Protein AF-A0A960RAW5-F1 (afdb_monomer)

Mean predicted aligned error: 16.86 Å

Nearest PDB structures (foldseek):
  6f2p-assembly1_A  TM=9.304E-01  e=4.964E-12  Paenibacillus
  2cdp-assembly3_C  TM=6.940E-01  e=2.088E-04  Saccharophagus degradans 2-40
  7zvo-assembly1_A  TM=7.029E-01  e=1.584E-04  Bacteroides thetaiotaomicron VPI-5482
  2cdp-assembly4_D  TM=6.844E-01  e=4.523E-04  Saccharophagus degradans 2-40
  2cdo-assembly3_C  TM=6.628E-01  e=8.301E-04  Saccharophagus degradans

Radius of gyration: 26.12 Å; Cα contacts (8 Å, |Δi|>4): 469; chains: 1; bounding box: 60×54×64 Å

Solvent-accessible surface area (backbone atoms only — not comparable to full-atom values): 16342 Å² total; per-residue (Å²): 120,84,86,72,62,56,63,68,62,52,48,53,48,40,52,74,72,68,47,80,86,69,78,81,71,70,74,76,74,79,67,81,79,63,63,52,66,62,49,75,40,43,46,87,64,41,54,70,41,64,79,65,48,78,45,56,90,58,82,47,89,36,87,78,34,28,32,28,39,80,64,54,64,68,58,63,32,35,36,36,40,65,53,76,36,92,55,60,44,53,26,34,34,28,66,38,45,75,54,38,90,65,31,8,61,45,30,38,32,39,38,40,34,70,87,47,77,43,81,43,72,40,48,39,51,47,72,43,53,54,97,58,33,68,45,65,77,47,74,45,46,34,55,54,36,63,84,32,35,41,39,42,37,32,46,83,36,81,27,34,44,58,39,15,26,41,34,44,22,48,42,71,61,46,50,32,34,77,69,64,78,36,82,42,34,57,75,76,66,64,82,81,58,53,74,56,59,58,54,54,55,66,64,71,72,76,74,70,92,82,67,76,92,67,96,72,92,76,87,72,76,84,78,86,67,79,82,72,77,74,72,90,73,51,73,78,76,54,62,94,64,88,60,76,40,79,39,80,41,65,48,77,68,35,44,53,51,44,54,51,42,40,75,74,68,39,48,59,44,77,44,63,90,75,134

Secondary structure (DSSP, 8-state):
-GGGS-HHHHHHHHHHTT--SS--------------SSEEEEGGGSEEES--EEE-SS--SSSS-EEE-TT-STTT-EEEE---BSS-EEEEEEEE----TTB-SSEEEEEEETTEEEEEEE-TTS-SEETTEEPEEEEEEE-SBSS-EEEEE-TT-SSB-EE-EEEEEEHHHHHHHHTTSS--SPPPPTTSSHHHHHHHHHHHT---TT----S----PPPP-S--PPP----HHHHTT---SEEEE--SHHHHHHHHHHHHTT--EEEE----

Structure (mmCIF, N/CA/C/O backbone):
data_AF-A0A960RAW5-F1
#
_entry.id   AF-A0A960RAW5-F1
#
loop_
_atom_site.group_PDB
_atom_site.id
_atom_site.type_symbol
_atom_site.label_atom_id
_atom_site.label_alt_id
_atom_site.label_comp_id
_atom_site.label_asym_id
_atom_site.label_entity_id
_atom_site.label_seq_id
_atom_site.pdbx_PDB_ins_code
_atom_site.Cartn_x
_atom_site.Cartn_y
_atom_site.Cartn_z
_atom_site.occupancy
_atom_site.B_iso_or_equiv
_atom_site.auth_seq_id
_atom_site.auth_comp_id
_atom_site.auth_asym_id
_atom_site.auth_atom_id
_atom_site.pdbx_PDB_model_num
ATOM 1 N N . PRO A 1 1 ? 32.488 -8.280 -33.245 1.00 50.59 1 PRO A N 1
ATOM 2 C CA . PRO A 1 1 ? 31.479 -8.336 -32.159 1.00 50.59 1 PRO A CA 1
ATOM 3 C C . PRO A 1 1 ? 31.981 -7.589 -30.914 1.00 50.59 1 PRO A C 1
ATOM 5 O O . PRO A 1 1 ? 32.961 -8.001 -30.305 1.00 50.59 1 PRO A O 1
ATOM 8 N N . VAL A 1 2 ? 31.335 -6.474 -30.561 1.00 38.03 2 VAL A N 1
ATOM 9 C CA . VAL A 1 2 ? 31.693 -5.632 -29.397 1.00 38.03 2 VAL A CA 1
ATOM 10 C C . VAL A 1 2 ? 31.536 -6.376 -28.055 1.00 38.03 2 VAL A C 1
ATOM 12 O O . VAL A 1 2 ? 32.061 -5.938 -27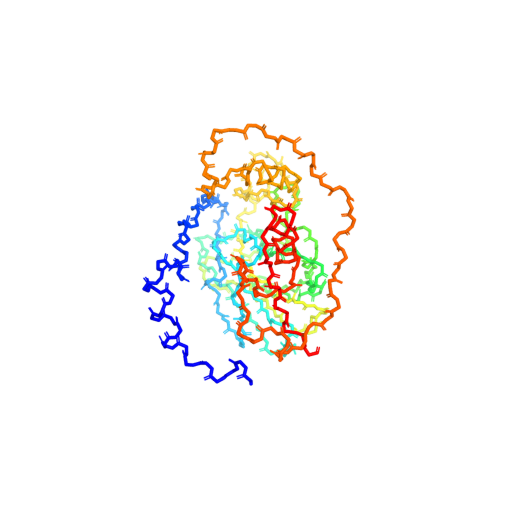.040 1.00 38.03 2 VAL A O 1
ATOM 15 N N . GLN A 1 3 ? 30.882 -7.545 -28.054 1.00 41.12 3 GLN A N 1
ATOM 16 C CA . GLN A 1 3 ? 30.711 -8.401 -26.874 1.00 41.12 3 GLN A CA 1
ATOM 17 C C . GLN A 1 3 ? 31.980 -9.156 -26.435 1.00 41.12 3 GLN A C 1
ATOM 19 O O . GLN A 1 3 ? 31.943 -9.846 -25.424 1.00 41.12 3 GLN A O 1
ATOM 24 N N . GLN A 1 4 ? 33.088 -9.057 -27.176 1.00 52.75 4 GLN A N 1
ATOM 25 C CA . GLN A 1 4 ? 34.373 -9.662 -26.788 1.00 52.75 4 GLN A CA 1
ATOM 26 C C . GLN A 1 4 ? 35.304 -8.682 -26.063 1.00 52.75 4 GLN A C 1
ATOM 28 O O . GLN A 1 4 ? 36.454 -9.019 -25.796 1.00 52.75 4 GLN A O 1
ATOM 33 N N . ILE A 1 5 ? 34.838 -7.464 -25.766 1.00 61.84 5 ILE A N 1
ATOM 34 C CA . ILE A 1 5 ? 35.644 -6.508 -25.012 1.00 61.84 5 ILE A CA 1
ATOM 35 C C . ILE A 1 5 ? 35.729 -6.981 -23.565 1.00 61.84 5 ILE A C 1
ATOM 37 O O . ILE A 1 5 ? 34.722 -7.096 -22.866 1.00 61.84 5 ILE A O 1
ATOM 41 N N . ASP A 1 6 ? 36.957 -7.233 -23.132 1.00 75.38 6 ASP A N 1
ATOM 42 C CA . ASP A 1 6 ? 37.278 -7.516 -21.746 1.00 75.38 6 ASP A CA 1
ATOM 43 C C . ASP A 1 6 ? 36.914 -6.299 -20.880 1.00 75.38 6 ASP A C 1
ATOM 45 O O . ASP A 1 6 ? 37.545 -5.239 -20.936 1.00 75.38 6 ASP A O 1
ATOM 49 N N . GLN A 1 7 ? 35.839 -6.446 -20.107 1.00 61.69 7 GLN A N 1
ATOM 50 C CA . GLN A 1 7 ? 35.261 -5.372 -19.297 1.00 61.69 7 GLN A CA 1
ATOM 51 C C . GLN A 1 7 ? 36.230 -4.884 -18.212 1.00 61.69 7 GLN A C 1
ATOM 53 O O . GLN A 1 7 ? 36.202 -3.709 -17.849 1.00 61.69 7 GLN A O 1
ATOM 58 N N . GLY A 1 8 ? 37.118 -5.756 -17.721 1.00 69.31 8 GLY A N 1
ATOM 59 C CA . GLY A 1 8 ? 38.147 -5.386 -16.749 1.00 69.31 8 GLY A CA 1
ATOM 60 C C . GLY A 1 8 ? 39.187 -4.449 -17.358 1.00 69.31 8 GLY A C 1
ATOM 61 O O . GLY A 1 8 ? 39.511 -3.411 -16.782 1.00 69.31 8 GLY A O 1
ATOM 62 N N . THR A 1 9 ? 39.641 -4.773 -18.565 1.00 72.12 9 THR A N 1
ATOM 63 C CA . THR A 1 9 ? 40.616 -3.999 -19.339 1.00 72.12 9 THR A CA 1
ATOM 64 C C . THR A 1 9 ? 40.030 -2.657 -19.767 1.00 72.12 9 THR A C 1
ATOM 66 O O . THR A 1 9 ? 40.678 -1.620 -19.622 1.00 72.12 9 THR A O 1
ATOM 69 N N . LEU A 1 10 ? 38.775 -2.654 -20.226 1.00 71.38 10 LEU A N 1
ATOM 70 C CA . LEU A 1 10 ? 38.062 -1.430 -20.580 1.00 71.38 10 LEU A CA 1
ATOM 71 C C . LEU A 1 10 ? 37.876 -0.520 -19.359 1.00 71.38 10 LEU A C 1
ATOM 73 O O . LEU A 1 10 ? 38.191 0.666 -19.427 1.00 71.38 10 LEU A O 1
ATOM 77 N N . ARG A 1 11 ? 37.434 -1.072 -18.221 1.00 71.00 11 ARG A N 1
ATOM 78 C CA . ARG A 1 11 ? 37.275 -0.323 -16.967 1.00 71.00 11 ARG A CA 1
ATOM 79 C C . ARG A 1 11 ? 38.595 0.284 -16.501 1.00 71.00 11 ARG A C 1
ATOM 81 O O . ARG A 1 11 ? 38.629 1.464 -16.172 1.00 71.00 11 ARG A O 1
ATOM 88 N N . ALA A 1 12 ? 39.681 -0.489 -16.500 1.00 71.81 12 ALA A N 1
ATOM 89 C CA . ALA A 1 12 ? 41.000 0.002 -16.103 1.00 71.81 12 ALA A CA 1
ATOM 90 C C . ALA A 1 12 ? 41.455 1.175 -16.981 1.00 71.81 12 ALA A C 1
ATOM 92 O O . ALA A 1 12 ? 41.985 2.164 -16.472 1.00 71.81 12 ALA A O 1
ATOM 93 N N . ARG A 1 13 ? 41.188 1.097 -18.290 1.00 72.56 13 ARG A N 1
ATOM 94 C CA . ARG A 1 13 ? 41.533 2.169 -19.218 1.00 72.56 13 ARG A CA 1
ATOM 95 C C . ARG A 1 13 ? 40.706 3.432 -18.990 1.00 72.56 13 ARG A C 1
ATOM 97 O O . ARG A 1 13 ? 41.265 4.520 -18.965 1.00 72.56 13 ARG A O 1
ATOM 104 N N . LEU A 1 14 ? 39.407 3.283 -18.751 1.00 72.62 14 LEU A N 1
ATOM 105 C CA . LEU A 1 14 ? 38.507 4.398 -18.454 1.00 72.62 14 LEU A CA 1
ATOM 106 C C . LEU A 1 14 ? 38.889 5.116 -17.144 1.00 72.62 14 LEU A C 1
ATOM 108 O O . LEU A 1 14 ? 38.861 6.342 -17.104 1.00 72.62 14 LEU A O 1
ATOM 112 N N . ILE A 1 15 ? 39.326 4.381 -16.111 1.00 75.31 15 ILE A N 1
ATOM 113 C CA . ILE A 1 15 ? 39.865 4.973 -14.868 1.00 75.31 15 ILE A CA 1
ATOM 114 C C . ILE A 1 15 ? 41.162 5.743 -15.156 1.00 75.31 15 ILE A C 1
ATOM 116 O O . ILE A 1 15 ? 41.335 6.858 -14.670 1.00 75.31 15 ILE A O 1
ATOM 120 N N . GLN A 1 16 ? 42.068 5.166 -15.954 1.00 64.50 16 GLN A N 1
ATOM 121 C CA . GLN A 1 16 ? 43.342 5.799 -16.316 1.00 64.50 16 GLN A CA 1
ATOM 122 C C . GLN A 1 16 ? 43.146 7.086 -17.132 1.00 64.50 16 GLN A C 1
ATOM 124 O O . GLN A 1 16 ? 43.881 8.051 -16.939 1.00 64.50 16 GLN A O 1
ATOM 129 N N . ASP A 1 17 ? 42.140 7.108 -18.005 1.00 72.25 17 ASP A N 1
ATOM 130 C CA . ASP A 1 17 ? 41.780 8.266 -18.825 1.00 72.25 17 ASP A CA 1
ATOM 131 C C . ASP A 1 17 ? 40.926 9.296 -18.040 1.00 72.25 17 ASP A C 1
ATOM 133 O O . ASP A 1 17 ? 40.402 10.248 -18.618 1.00 72.25 17 ASP A O 1
ATOM 137 N N . GLY A 1 18 ? 40.795 9.129 -16.715 1.00 63.03 18 GLY A N 1
ATOM 138 C CA . GLY A 1 18 ? 40.135 10.077 -15.813 1.00 63.03 18 GLY A CA 1
ATOM 139 C C . GLY A 1 18 ? 38.609 10.082 -15.901 1.00 63.03 18 GLY A C 1
ATOM 140 O O . GLY A 1 18 ? 37.975 11.030 -15.437 1.00 63.03 18 GLY A O 1
ATOM 141 N N . GLN A 1 19 ? 37.999 9.056 -16.500 1.00 66.44 19 GLN A N 1
ATOM 142 C CA . GLN A 1 19 ? 36.547 8.978 -16.615 1.00 66.44 19 GLN A CA 1
ATOM 143 C C . GLN A 1 19 ? 35.897 8.563 -15.293 1.00 66.44 19 GLN A C 1
ATOM 145 O O . GLN A 1 19 ? 36.336 7.639 -14.606 1.00 66.44 19 GLN A O 1
ATOM 150 N N . VAL A 1 20 ? 34.793 9.230 -14.962 1.00 61.88 20 VAL A N 1
ATOM 151 C CA . VAL A 1 20 ? 33.941 8.884 -13.822 1.00 61.88 20 VAL A CA 1
ATOM 152 C C . VAL A 1 20 ? 33.074 7.690 -14.220 1.00 61.88 20 VAL A C 1
ATOM 154 O O . VAL A 1 20 ? 32.086 7.842 -14.932 1.00 61.88 20 VAL A O 1
ATOM 157 N N . ILE A 1 21 ? 33.469 6.489 -13.794 1.00 59.97 21 ILE A N 1
ATOM 158 C CA . ILE A 1 21 ? 32.750 5.238 -14.106 1.00 59.97 21 ILE A CA 1
ATOM 159 C C . ILE A 1 21 ? 31.571 5.019 -13.154 1.00 59.97 21 ILE A C 1
ATOM 161 O O . ILE A 1 21 ? 30.549 4.455 -13.536 1.00 59.97 21 ILE A O 1
ATOM 165 N N . GLU A 1 22 ? 31.698 5.507 -11.923 1.00 47.62 22 GLU A N 1
ATOM 166 C CA . GLU A 1 22 ? 30.629 5.521 -10.936 1.00 47.62 22 GLU A CA 1
ATOM 167 C C . GLU A 1 22 ? 30.322 6.967 -10.583 1.00 47.62 22 GLU A C 1
ATOM 169 O O . GLU A 1 22 ? 31.136 7.678 -9.991 1.00 47.62 22 GLU A O 1
ATOM 174 N N . TRP A 1 23 ? 29.131 7.413 -10.969 1.00 41.31 23 TRP A N 1
ATOM 175 C CA . TRP A 1 23 ? 28.596 8.649 -10.437 1.00 41.31 23 TRP A CA 1
ATOM 176 C C . TRP A 1 23 ? 28.253 8.393 -8.973 1.00 41.31 23 TRP A C 1
ATOM 178 O O . TRP A 1 23 ? 27.359 7.595 -8.687 1.00 41.31 23 TRP A O 1
ATOM 188 N N . ALA A 1 24 ? 28.942 9.056 -8.043 1.00 45.72 24 ALA A N 1
ATOM 189 C CA . ALA A 1 24 ? 28.476 9.126 -6.668 1.00 45.72 24 ALA A CA 1
ATOM 190 C C . ALA A 1 24 ? 27.115 9.826 -6.700 1.00 45.72 24 ALA A C 1
ATOM 192 O O . ALA A 1 24 ? 27.028 11.051 -6.799 1.00 45.72 24 ALA A O 1
ATOM 193 N N . THR A 1 25 ? 26.033 9.046 -6.703 1.00 43.34 25 THR A N 1
ATOM 194 C CA . THR A 1 25 ? 24.694 9.578 -6.478 1.00 43.34 25 THR A CA 1
ATOM 195 C C . THR A 1 25 ? 24.776 10.410 -5.215 1.00 43.34 25 THR A C 1
ATOM 197 O O . THR A 1 25 ? 25.150 9.893 -4.161 1.00 43.34 25 THR A O 1
ATOM 200 N N . ALA A 1 26 ? 24.440 11.699 -5.326 1.00 42.47 26 ALA A N 1
ATOM 201 C CA . ALA A 1 26 ? 24.112 12.482 -4.149 1.00 42.47 26 ALA A CA 1
ATOM 202 C C . ALA A 1 26 ? 23.175 11.621 -3.286 1.00 42.47 26 ALA A C 1
ATOM 204 O O . ALA A 1 26 ? 22.314 10.939 -3.864 1.00 42.47 26 ALA A O 1
ATOM 205 N N . PRO A 1 27 ? 23.349 11.584 -1.951 1.00 38.97 27 PRO A N 1
ATOM 206 C CA . PRO A 1 27 ? 22.420 10.856 -1.102 1.00 38.97 27 PRO A CA 1
ATOM 207 C C . PRO A 1 27 ? 21.012 11.261 -1.529 1.00 38.97 27 PRO A C 1
ATOM 209 O O . PRO A 1 27 ? 20.743 12.458 -1.666 1.00 38.97 27 PRO A O 1
ATOM 212 N N . LYS A 1 28 ? 20.158 10.269 -1.839 1.00 45.72 28 LYS A N 1
ATOM 213 C CA . LYS A 1 28 ? 18.727 10.494 -2.086 1.00 45.72 28 LYS A CA 1
ATOM 214 C C . LYS A 1 28 ? 18.302 11.440 -0.972 1.00 45.72 28 LYS A C 1
ATOM 216 O O . LYS A 1 28 ? 18.421 11.054 0.190 1.00 45.72 28 LYS A O 1
ATOM 221 N N . ALA A 1 29 ? 17.947 12.684 -1.307 1.00 39.78 29 ALA A N 1
ATOM 222 C CA . ALA A 1 29 ? 17.553 13.649 -0.293 1.00 39.78 29 ALA A CA 1
ATOM 223 C C . ALA A 1 29 ? 16.492 12.949 0.550 1.00 39.78 29 ALA A C 1
ATOM 225 O O . ALA A 1 29 ? 15.497 12.482 -0.015 1.00 39.78 29 ALA A O 1
ATOM 226 N N . ALA A 1 30 ? 16.772 12.765 1.844 1.00 42.09 30 ALA A N 1
ATOM 227 C CA . ALA A 1 30 ? 15.836 12.125 2.746 1.00 42.09 30 ALA A CA 1
ATOM 228 C C . ALA A 1 30 ? 14.538 12.910 2.601 1.00 42.09 30 ALA A C 1
ATOM 230 O O . ALA A 1 30 ? 14.492 14.119 2.847 1.00 42.09 30 ALA A O 1
ATOM 231 N N . ARG A 1 31 ? 13.523 12.252 2.040 1.00 47.12 31 ARG A N 1
ATOM 232 C CA . ARG A 1 31 ? 12.230 12.886 1.844 1.00 47.12 31 ARG A CA 1
ATOM 233 C C . ARG A 1 31 ? 11.753 13.289 3.241 1.00 47.12 31 ARG A C 1
ATOM 235 O O . ARG A 1 31 ? 11.960 12.494 4.158 1.00 47.12 31 ARG A O 1
ATOM 242 N N . PRO A 1 32 ? 11.188 14.497 3.431 1.00 45.06 32 PRO A N 1
ATOM 243 C CA . PRO A 1 32 ? 10.650 14.875 4.731 1.00 45.06 32 PRO A CA 1
ATOM 244 C C . PRO A 1 32 ? 9.758 13.740 5.221 1.00 45.06 32 PRO A C 1
ATOM 246 O O . PRO A 1 32 ? 8.864 13.314 4.486 1.00 45.06 32 PRO A O 1
ATOM 249 N N . GLU A 1 33 ? 10.085 13.212 6.399 1.00 53.19 33 GLU A N 1
ATOM 250 C CA . GLU A 1 33 ? 9.422 12.043 6.959 1.00 53.19 33 GLU A CA 1
ATOM 251 C C . GLU A 1 33 ? 7.923 12.336 7.022 1.00 53.19 33 GLU A C 1
ATOM 253 O O . GLU A 1 33 ? 7.471 13.248 7.724 1.00 53.19 33 GLU A O 1
ATOM 258 N N . THR A 1 34 ? 7.142 11.613 6.218 1.00 62.94 34 THR A N 1
ATOM 259 C CA . THR A 1 34 ? 5.696 11.616 6.377 1.00 62.94 34 THR A CA 1
ATOM 260 C C . THR A 1 34 ? 5.437 11.032 7.758 1.00 62.94 34 THR A C 1
ATOM 262 O O . THR A 1 34 ? 5.992 9.997 8.123 1.00 62.94 34 THR A O 1
ATOM 265 N N . LYS A 1 35 ? 4.608 11.705 8.558 1.00 82.38 35 LYS A N 1
ATOM 266 C CA . LYS A 1 35 ? 4.192 11.202 9.872 1.00 82.38 35 LYS A CA 1
ATOM 267 C C . LYS A 1 35 ? 2.691 10.934 9.845 1.00 82.38 35 LYS A C 1
ATOM 269 O O . LYS A 1 35 ? 1.931 11.751 10.373 1.00 82.38 35 LYS A O 1
ATOM 274 N N . PRO A 1 36 ? 2.236 9.866 9.161 1.00 90.88 36 PRO A N 1
ATOM 275 C CA . PRO A 1 36 ? 0.822 9.559 9.109 1.00 90.88 36 PRO A CA 1
ATOM 276 C C . PRO A 1 36 ? 0.287 9.180 10.488 1.00 90.88 36 PRO A C 1
ATOM 278 O O . PRO A 1 36 ? 1.021 8.683 11.342 1.00 90.88 36 PRO A O 1
ATOM 281 N N . ASN A 1 37 ? -1.003 9.419 10.711 1.00 93.19 37 ASN A N 1
ATOM 282 C CA . ASN A 1 37 ? -1.653 9.040 11.965 1.00 93.19 37 ASN A CA 1
ATOM 283 C C . ASN A 1 37 ? -1.916 7.525 12.029 1.00 93.19 37 ASN A C 1
ATOM 285 O O . ASN A 1 37 ? -1.953 6.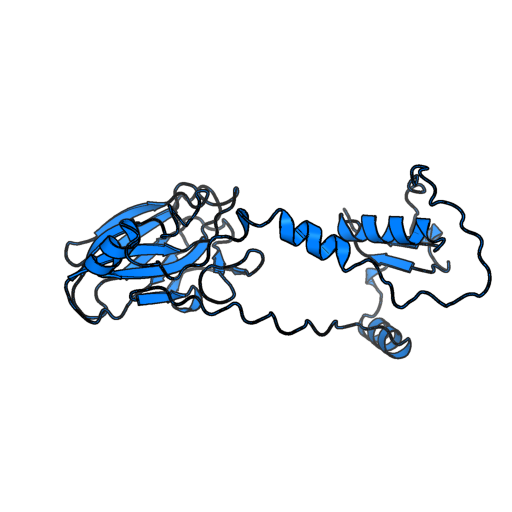836 11.011 1.00 93.19 37 ASN A O 1
ATOM 289 N N . GLY A 1 38 ? -2.181 7.012 13.229 1.00 94.81 38 GLY A N 1
ATOM 290 C CA . GLY A 1 38 ? -2.471 5.592 13.428 1.00 94.81 38 GLY A CA 1
ATOM 291 C C . GLY A 1 38 ? -1.237 4.704 13.267 1.00 94.81 38 GLY A C 1
ATOM 292 O O . GLY A 1 38 ? -0.106 5.154 13.436 1.00 94.81 38 GLY A O 1
ATOM 293 N N . ILE A 1 39 ? -1.474 3.428 12.978 1.00 96.75 39 ILE A N 1
ATOM 294 C CA . ILE A 1 39 ? -0.423 2.437 12.742 1.00 96.75 39 ILE A CA 1
ATOM 295 C C . ILE A 1 39 ? -0.195 2.335 11.243 1.00 96.75 39 ILE A C 1
ATOM 297 O O . ILE A 1 39 ? -1.139 2.105 10.489 1.00 96.75 39 ILE A O 1
ATOM 301 N N . VAL A 1 40 ? 1.055 2.495 10.827 1.00 96.44 40 VAL A N 1
ATOM 302 C CA . VAL A 1 40 ? 1.497 2.383 9.437 1.00 96.44 40 VAL A CA 1
ATOM 303 C C . VAL A 1 40 ? 2.470 1.218 9.353 1.00 96.44 40 VAL A C 1
ATOM 305 O O . VAL A 1 40 ? 3.360 1.114 10.192 1.00 96.44 40 VAL A O 1
ATOM 308 N N . MET A 1 41 ? 2.283 0.362 8.356 1.00 96.94 41 MET A N 1
ATOM 309 C CA . MET A 1 41 ? 3.204 -0.717 8.009 1.00 96.94 41 MET A CA 1
ATOM 310 C C . MET A 1 41 ? 3.683 -0.477 6.580 1.00 96.94 41 MET A C 1
ATOM 312 O O . MET A 1 41 ? 2.850 -0.284 5.691 1.00 96.94 41 MET A O 1
ATOM 316 N N . ASP A 1 42 ? 4.995 -0.447 6.391 1.00 96.44 42 ASP A N 1
ATOM 317 C CA . ASP A 1 42 ? 5.667 -0.261 5.101 1.00 96.44 42 ASP A CA 1
ATOM 318 C C . ASP A 1 42 ? 5.672 -1.566 4.289 1.00 96.44 42 ASP A C 1
ATOM 320 O O . ASP A 1 42 ? 5.363 -2.637 4.821 1.00 96.44 42 ASP A O 1
ATOM 324 N N . ASP A 1 43 ? 6.027 -1.520 3.003 1.00 94.31 43 ASP A N 1
ATOM 325 C CA . ASP A 1 43 ? 6.108 -2.720 2.168 1.00 94.31 43 ASP A CA 1
ATOM 326 C C . ASP A 1 43 ? 7.083 -3.770 2.724 1.00 94.31 43 ASP A C 1
ATOM 328 O O . ASP A 1 43 ? 6.854 -4.964 2.511 1.00 94.31 43 ASP A O 1
ATOM 332 N N . GLY A 1 44 ? 8.116 -3.351 3.466 1.00 94.44 44 GLY A N 1
ATOM 333 C CA . GLY A 1 44 ? 9.063 -4.239 4.144 1.00 94.44 44 GLY A CA 1
ATOM 334 C C . GLY A 1 44 ? 8.503 -5.001 5.354 1.00 94.44 44 GLY A C 1
ATOM 335 O O . GLY A 1 44 ? 9.095 -6.002 5.754 1.00 94.44 44 GLY A O 1
ATOM 336 N N . ASP A 1 45 ? 7.361 -4.582 5.908 1.00 95.50 45 ASP A N 1
ATOM 337 C CA . ASP A 1 45 ? 6.748 -5.186 7.105 1.00 95.50 45 ASP A CA 1
ATOM 338 C C . ASP A 1 45 ? 5.774 -6.340 6.780 1.00 95.50 45 ASP A C 1
ATOM 340 O O . ASP A 1 45 ? 5.163 -6.926 7.679 1.00 95.50 45 ASP A O 1
ATOM 344 N N . GLY A 1 46 ? 5.570 -6.638 5.493 1.00 96.44 46 GLY A N 1
ATOM 345 C CA . GLY A 1 46 ? 4.644 -7.668 5.025 1.00 96.44 46 GLY A CA 1
ATOM 346 C C . GLY A 1 46 ? 5.231 -9.085 5.033 1.00 96.44 46 GLY A C 1
ATOM 347 O O . GLY A 1 46 ? 6.374 -9.308 4.639 1.00 96.44 46 GLY A O 1
ATOM 348 N N . ASP A 1 47 ? 4.411 -10.076 5.387 1.00 98.44 47 ASP A N 1
ATOM 349 C CA . ASP A 1 47 ? 4.714 -11.496 5.189 1.00 98.44 47 ASP A CA 1
ATOM 350 C C . ASP A 1 47 ? 4.340 -11.896 3.749 1.00 98.44 47 ASP A C 1
ATOM 352 O O . ASP A 1 47 ? 3.158 -12.058 3.429 1.00 98.44 47 ASP A O 1
ATOM 356 N N . TYR A 1 48 ? 5.328 -12.051 2.864 1.00 98.25 48 TYR A N 1
ATOM 357 C CA . TYR A 1 48 ? 5.098 -12.344 1.443 1.00 98.25 48 TYR A CA 1
ATOM 358 C C . TYR A 1 48 ? 5.054 -13.844 1.127 1.00 98.25 48 TYR A C 1
ATOM 360 O O . TYR A 1 48 ? 5.880 -14.636 1.584 1.00 98.25 48 TYR A O 1
ATOM 368 N N . ARG A 1 49 ? 4.132 -14.213 0.236 1.00 98.50 49 ARG A N 1
ATOM 369 C CA . ARG A 1 49 ? 4.092 -15.485 -0.485 1.00 98.50 49 ARG A CA 1
ATOM 370 C C . ARG A 1 49 ? 4.319 -15.233 -1.975 1.00 98.50 49 ARG A C 1
ATOM 372 O O . ARG A 1 49 ? 3.666 -14.375 -2.573 1.00 98.50 49 ARG A O 1
ATOM 379 N N . GLY A 1 50 ? 5.186 -16.046 -2.577 1.00 97.31 50 GLY A N 1
ATOM 380 C CA . GLY A 1 50 ? 5.605 -15.891 -3.970 1.00 97.31 50 GLY A CA 1
ATOM 381 C C . GLY A 1 50 ? 6.622 -14.762 -4.151 1.00 97.31 50 GLY A C 1
ATOM 382 O O . GLY A 1 50 ? 6.988 -14.077 -3.198 1.00 97.31 50 GLY A O 1
ATOM 383 N N . GLU A 1 51 ? 7.111 -14.584 -5.376 1.00 95.69 51 GLU A N 1
ATOM 384 C CA . GLU A 1 51 ? 8.125 -13.568 -5.674 1.00 95.69 51 GLU A CA 1
ATOM 385 C C . GLU A 1 51 ? 7.491 -12.190 -5.909 1.00 95.69 51 GLU A C 1
ATOM 387 O O . GLU A 1 51 ? 6.692 -12.015 -6.835 1.00 95.69 51 GLU A O 1
ATOM 392 N N . TRP A 1 52 ? 7.895 -11.206 -5.105 1.00 97.94 52 TRP A N 1
ATOM 393 C CA . TRP A 1 52 ? 7.522 -9.800 -5.254 1.00 97.94 52 TRP A CA 1
ATOM 394 C C . TRP A 1 52 ? 8.766 -8.955 -5.500 1.00 97.94 52 TRP A C 1
ATOM 396 O O . TRP A 1 52 ? 9.740 -9.030 -4.749 1.00 97.94 52 TRP A O 1
ATOM 406 N N . LEU A 1 53 ? 8.719 -8.132 -6.543 1.00 95.38 53 LEU A N 1
ATOM 407 C CA . LEU A 1 53 ? 9.835 -7.289 -6.948 1.00 95.38 53 LEU A CA 1
ATOM 408 C C . LEU A 1 53 ? 9.731 -5.920 -6.287 1.00 95.38 53 LEU A C 1
ATOM 410 O O . LEU A 1 53 ? 8.692 -5.265 -6.355 1.00 95.38 53 LEU A O 1
ATOM 414 N N . GLU A 1 54 ? 10.826 -5.479 -5.682 1.00 94.06 54 GLU A N 1
ATOM 415 C CA . GLU A 1 54 ? 10.950 -4.141 -5.115 1.00 94.06 54 GLU A CA 1
ATOM 416 C C . GLU A 1 54 ? 11.257 -3.108 -6.209 1.00 94.06 54 GLU A C 1
ATOM 418 O O . GLU A 1 54 ? 12.030 -3.349 -7.140 1.00 94.06 54 GLU A O 1
ATOM 423 N N . SER A 1 55 ? 10.655 -1.927 -6.106 1.00 87.88 55 SER A N 1
ATOM 424 C CA . SER A 1 55 ? 10.850 -0.832 -7.045 1.00 87.88 55 SER A CA 1
ATOM 425 C C . SER A 1 55 ? 10.795 0.515 -6.337 1.00 87.88 55 SER A C 1
ATOM 427 O O . SER A 1 55 ? 10.016 0.731 -5.421 1.00 87.88 55 SER A O 1
ATOM 429 N N . SER A 1 56 ? 11.591 1.467 -6.819 1.00 88.62 56 SER A N 1
ATOM 430 C CA . SER A 1 56 ? 11.487 2.886 -6.447 1.00 88.62 56 SER A CA 1
ATOM 431 C C . SER A 1 56 ? 11.395 3.787 -7.682 1.00 88.62 56 SER A C 1
ATOM 433 O O . SER A 1 56 ? 11.768 4.960 -7.658 1.00 88.62 56 SER A O 1
ATOM 435 N N . ARG A 1 57 ? 10.925 3.219 -8.806 1.00 83.31 57 ARG A N 1
ATOM 436 C CA . ARG A 1 57 ? 10.827 3.917 -10.099 1.00 83.31 57 ARG A CA 1
ATOM 437 C C . ARG A 1 57 ? 9.862 5.097 -10.042 1.00 83.31 57 ARG A C 1
ATOM 439 O O . ARG A 1 57 ? 10.089 6.114 -10.691 1.00 83.31 57 ARG A O 1
ATOM 446 N N . MET A 1 58 ? 8.778 4.930 -9.301 1.00 86.19 58 MET A N 1
ATOM 447 C CA . MET A 1 58 ? 7.873 6.006 -8.933 1.00 86.19 58 MET A CA 1
ATOM 448 C C . MET A 1 58 ? 8.094 6.352 -7.455 1.00 86.19 58 MET A C 1
ATOM 450 O O . MET A 1 58 ? 8.553 5.498 -6.699 1.00 86.19 58 MET A O 1
ATOM 454 N N . PRO A 1 59 ? 7.778 7.576 -7.010 1.00 84.75 59 PRO A N 1
ATOM 455 C CA . PRO A 1 59 ? 7.824 7.890 -5.587 1.00 84.75 59 PRO A CA 1
ATOM 456 C C . PRO A 1 59 ? 6.831 7.017 -4.804 1.00 84.75 59 PRO A C 1
ATOM 458 O O . PRO A 1 59 ? 5.642 7.025 -5.129 1.00 84.75 59 PRO A O 1
ATOM 461 N N . SER A 1 60 ? 7.316 6.304 -3.785 1.00 87.31 60 SER A N 1
ATOM 462 C CA . SER A 1 60 ? 6.490 5.650 -2.759 1.00 87.31 60 SER A CA 1
ATOM 463 C C . SER A 1 60 ? 5.755 6.692 -1.906 1.00 87.31 60 SER A C 1
ATOM 465 O O . SER A 1 60 ? 6.054 7.888 -1.987 1.00 87.31 60 SER A O 1
ATOM 467 N N . PHE A 1 61 ? 4.773 6.300 -1.104 1.00 88.50 61 PHE A N 1
ATOM 468 C CA . PHE A 1 61 ? 4.136 7.177 -0.110 1.00 88.50 61 PHE A CA 1
ATOM 469 C C . PHE A 1 61 ? 4.618 6.891 1.310 1.00 88.50 61 PHE A C 1
ATOM 471 O O . PHE A 1 61 ? 4.644 7.813 2.132 1.00 88.50 61 PHE A O 1
ATOM 478 N N . ILE A 1 62 ? 5.004 5.646 1.570 1.00 88.62 62 ILE A N 1
ATOM 479 C CA . ILE A 1 62 ? 5.685 5.187 2.777 1.00 88.62 62 ILE A CA 1
ATOM 480 C C . ILE A 1 62 ? 7.108 4.768 2.374 1.00 88.62 62 ILE A C 1
ATOM 482 O O . ILE A 1 62 ? 7.362 4.432 1.220 1.00 88.62 62 ILE A O 1
ATOM 486 N N . GLY A 1 63 ? 8.076 4.927 3.275 1.00 86.00 63 GLY A N 1
ATOM 487 C CA . GLY A 1 63 ? 9.428 4.419 3.045 1.00 86.00 63 GLY A CA 1
ATOM 488 C C . GLY A 1 63 ? 10.117 4.944 1.776 1.00 86.00 63 GLY A C 1
ATOM 489 O O . GLY A 1 63 ? 9.923 6.087 1.345 1.00 86.00 63 GLY A O 1
ATOM 490 N N . GLY A 1 64 ? 10.991 4.111 1.204 1.00 83.69 64 GLY A N 1
ATOM 491 C CA . GLY A 1 64 ? 11.839 4.452 0.053 1.00 83.69 64 GLY A CA 1
ATOM 492 C C . GLY A 1 64 ? 11.546 3.675 -1.235 1.00 83.69 64 GLY A C 1
ATOM 493 O O . GLY A 1 64 ? 12.141 3.996 -2.278 1.00 83.69 64 GLY A O 1
ATOM 494 N N . SER A 1 65 ? 10.671 2.675 -1.166 1.00 89.69 65 SER A N 1
ATOM 495 C CA . SER A 1 65 ? 10.330 1.736 -2.234 1.00 89.69 65 SER A CA 1
ATOM 496 C C . SER A 1 65 ? 8.900 1.214 -2.051 1.00 89.69 65 SER A C 1
ATOM 498 O O . SER A 1 65 ? 8.184 1.659 -1.169 1.00 89.69 65 SER A O 1
ATOM 500 N N . TYR A 1 66 ? 8.461 0.384 -2.993 1.00 95.25 66 TYR A N 1
ATOM 501 C CA . TYR A 1 66 ? 7.226 -0.392 -2.951 1.00 95.25 66 TYR A CA 1
ATOM 502 C C . TYR A 1 66 ? 7.472 -1.728 -3.652 1.00 95.25 66 TYR A C 1
ATOM 504 O O . TYR A 1 66 ? 8.422 -1.868 -4.432 1.00 95.25 66 TYR A O 1
ATOM 512 N N . ARG A 1 67 ? 6.574 -2.698 -3.474 1.00 98.44 67 ARG A N 1
ATOM 513 C CA . ARG A 1 67 ? 6.663 -4.017 -4.118 1.00 98.44 67 ARG A CA 1
ATOM 514 C C . ARG A 1 67 ? 5.561 -4.256 -5.135 1.00 98.44 67 ARG A C 1
ATOM 516 O O . ARG A 1 67 ? 4.471 -3.695 -5.040 1.00 98.44 67 ARG A O 1
ATOM 523 N N . HIS A 1 68 ? 5.846 -5.091 -6.132 1.00 98.38 68 HIS A N 1
ATOM 524 C CA . HIS A 1 68 ? 4.873 -5.505 -7.137 1.00 98.38 68 HIS A CA 1
ATOM 525 C C . HIS A 1 68 ? 4.991 -6.976 -7.533 1.00 98.38 68 HIS A C 1
ATOM 527 O O . HIS A 1 68 ? 6.066 -7.568 -7.481 1.00 98.38 68 HIS A O 1
ATOM 533 N N . ASP A 1 69 ? 3.885 -7.548 -8.001 1.00 98.06 69 ASP A N 1
ATOM 534 C CA . ASP A 1 69 ? 3.767 -8.972 -8.348 1.00 98.06 69 ASP A CA 1
ATOM 535 C C . ASP A 1 69 ? 4.382 -9.347 -9.716 1.00 98.06 69 ASP A C 1
ATOM 537 O O . ASP A 1 69 ? 4.366 -10.507 -10.128 1.00 98.06 69 ASP A O 1
ATOM 541 N N . ASP A 1 70 ? 4.899 -8.349 -10.434 1.00 97.38 70 ASP A N 1
ATOM 542 C CA . ASP A 1 70 ? 5.390 -8.438 -11.821 1.00 97.38 70 ASP A CA 1
ATOM 543 C C . ASP A 1 70 ? 4.314 -8.849 -12.844 1.00 97.38 70 ASP A C 1
ATOM 545 O O . ASP A 1 70 ? 4.627 -9.199 -13.979 1.00 97.38 70 ASP A O 1
ATOM 549 N N . HIS A 1 71 ? 3.034 -8.800 -12.454 1.00 95.06 71 HIS A N 1
ATOM 550 C CA . HIS A 1 71 ? 1.913 -9.317 -13.235 1.00 95.06 71 HIS A CA 1
ATOM 551 C C . HIS A 1 71 ? 2.151 -10.759 -13.722 1.00 95.06 71 HIS A C 1
ATOM 553 O O . HIS A 1 71 ? 1.871 -11.119 -14.868 1.00 95.06 71 HIS A O 1
ATOM 559 N N . ARG A 1 72 ? 2.683 -11.612 -12.846 1.00 93.69 72 ARG A N 1
ATOM 560 C CA . ARG A 1 72 ? 2.931 -13.029 -13.133 1.00 93.69 72 ARG A CA 1
ATOM 561 C C . ARG A 1 72 ? 2.329 -13.908 -12.056 1.00 93.69 72 ARG A C 1
ATOM 563 O O . ARG A 1 72 ? 2.227 -13.502 -10.902 1.00 93.69 72 ARG A O 1
ATOM 570 N N . GLU A 1 73 ? 2.007 -15.139 -12.445 1.00 94.88 73 GLU A N 1
ATOM 571 C CA . GLU A 1 73 ? 1.542 -16.184 -11.529 1.00 94.88 73 GLU A CA 1
ATOM 572 C C . 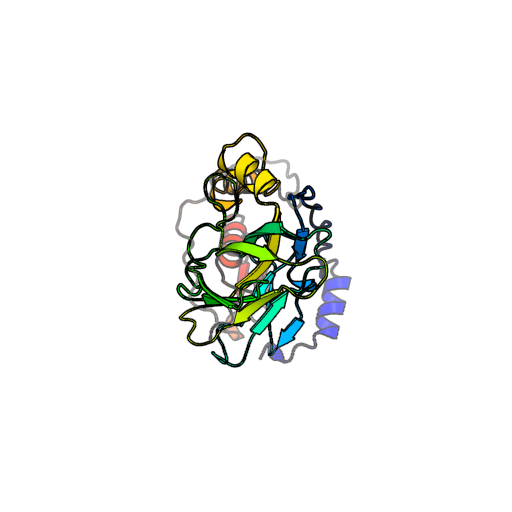GLU A 1 73 ? 0.302 -15.735 -10.738 1.00 94.88 73 GLU A C 1
ATOM 574 O O . GLU A 1 73 ? 0.267 -15.800 -9.508 1.00 94.88 73 GLU A O 1
ATOM 579 N N . GLN A 1 74 ? -0.712 -15.219 -11.443 1.00 96.69 74 GLN A N 1
ATOM 580 C CA . GLN A 1 74 ? -1.958 -14.770 -10.821 1.00 96.69 74 GLN A CA 1
ATOM 581 C C . GLN A 1 74 ? -2.566 -15.885 -9.960 1.00 96.69 74 GLN A C 1
ATOM 583 O O . GLN A 1 74 ? -2.800 -16.998 -10.427 1.00 96.69 74 GLN A O 1
ATOM 588 N N . GLY A 1 75 ? -2.830 -15.571 -8.693 1.00 95.94 75 GLY A N 1
ATOM 589 C CA . GLY A 1 75 ? -3.352 -16.497 -7.688 1.00 95.94 75 GLY A CA 1
ATOM 590 C C . GLY A 1 75 ? -2.287 -17.216 -6.860 1.00 95.94 75 GLY A C 1
ATOM 591 O O . GLY A 1 75 ? -2.638 -17.853 -5.870 1.00 95.94 75 GLY A O 1
ATOM 592 N N . ALA A 1 76 ? -1.003 -17.107 -7.210 1.00 97.75 76 ALA A N 1
ATOM 593 C CA . ALA A 1 76 ? 0.083 -17.726 -6.449 1.00 97.75 76 ALA A CA 1
ATOM 594 C C . ALA A 1 76 ? 0.759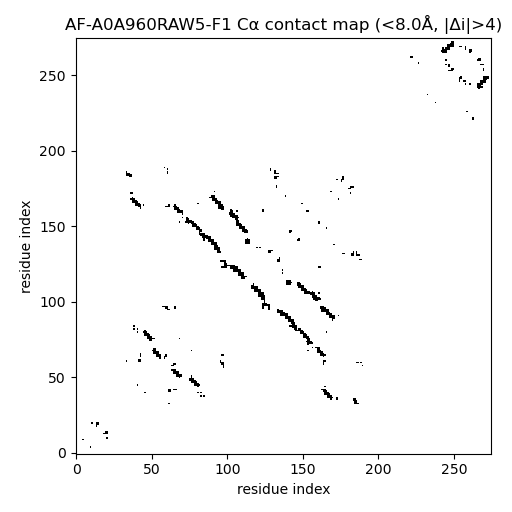 -16.770 -5.455 1.00 97.75 76 ALA A C 1
ATOM 596 O O . ALA A 1 76 ? 1.503 -17.235 -4.585 1.00 97.75 76 ALA A O 1
ATOM 597 N N . LYS A 1 77 ? 0.512 -15.457 -5.572 1.00 98.62 77 LYS A N 1
ATOM 598 C CA . LYS A 1 77 ? 1.212 -14.424 -4.807 1.00 98.62 77 LYS A CA 1
ATOM 599 C C . LYS A 1 77 ? 0.268 -13.693 -3.863 1.00 98.62 77 LYS A C 1
ATOM 601 O O . LYS A 1 77 ? -0.823 -13.274 -4.253 1.00 98.62 77 LYS A O 1
ATOM 606 N N . SER A 1 78 ? 0.717 -13.507 -2.629 1.00 98.75 78 SER A N 1
ATOM 607 C CA . SER A 1 78 ? 0.018 -12.696 -1.636 1.00 98.75 78 SER A CA 1
ATOM 608 C C . SER A 1 78 ? 0.994 -12.030 -0.673 1.00 98.75 78 SER A C 1
ATOM 610 O O . SER A 1 78 ? 2.163 -12.407 -0.598 1.00 98.75 78 SER A O 1
ATOM 612 N N . VAL A 1 79 ? 0.515 -11.022 0.045 1.00 98.88 79 VAL A N 1
ATOM 613 C CA . VAL A 1 79 ? 1.221 -10.395 1.162 1.00 98.88 79 VAL A CA 1
ATOM 614 C C . VAL A 1 79 ? 0.254 -10.166 2.308 1.00 98.88 79 VAL A C 1
ATOM 616 O O . VAL A 1 79 ? -0.874 -9.721 2.089 1.00 98.88 79 VAL A O 1
ATOM 619 N N . ARG A 1 80 ? 0.705 -10.454 3.529 1.00 98.88 80 ARG A N 1
ATOM 620 C CA . ARG A 1 80 ? -0.060 -10.235 4.753 1.00 98.88 80 ARG A CA 1
ATOM 621 C C . ARG A 1 80 ? 0.597 -9.182 5.640 1.00 98.88 80 ARG A C 1
ATOM 623 O O . ARG A 1 80 ? 1.755 -9.324 6.013 1.00 98.88 80 ARG A O 1
ATOM 630 N N . PHE A 1 81 ? -0.177 -8.191 6.068 1.00 98.81 81 PHE A N 1
ATOM 631 C CA . PHE A 1 81 ? 0.231 -7.176 7.040 1.00 98.81 81 PHE A CA 1
ATOM 632 C C . PHE A 1 81 ? -0.501 -7.382 8.363 1.00 98.81 81 PHE A C 1
ATOM 634 O O . PHE A 1 81 ? -1.729 -7.278 8.416 1.00 98.81 81 PHE A O 1
ATOM 641 N N . THR A 1 82 ? 0.252 -7.668 9.425 1.00 98.62 82 THR A N 1
ATOM 642 C CA . THR A 1 82 ? -0.288 -8.007 10.752 1.00 98.62 82 THR A CA 1
ATOM 643 C C . THR A 1 82 ? 0.124 -6.954 11.790 1.00 98.62 82 THR A C 1
ATOM 645 O O . THR A 1 82 ? 1.204 -7.095 12.377 1.00 98.62 82 THR A O 1
ATOM 648 N N . PRO A 1 83 ? -0.688 -5.907 12.031 1.00 97.56 83 PRO A N 1
ATOM 649 C CA . PRO A 1 83 ? -0.372 -4.886 13.027 1.00 97.56 83 PRO A CA 1
ATOM 650 C C . PRO A 1 83 ? -0.437 -5.446 14.454 1.00 97.56 83 PRO A C 1
ATOM 652 O O . PRO A 1 83 ? -1.140 -6.417 14.722 1.00 97.56 83 PRO A O 1
ATOM 655 N N . ASP A 1 84 ? 0.254 -4.791 15.388 1.00 97.19 84 ASP A N 1
ATOM 656 C CA . ASP A 1 84 ? -0.006 -4.929 16.825 1.00 97.19 84 ASP A CA 1
ATOM 657 C C . ASP A 1 84 ? -0.866 -3.746 17.287 1.00 97.19 84 ASP A C 1
ATOM 659 O O . ASP A 1 84 ? -0.374 -2.632 17.481 1.00 97.19 84 ASP A O 1
ATOM 663 N N . LEU A 1 85 ? -2.183 -3.955 17.365 1.00 95.69 85 LEU A N 1
ATOM 664 C CA . LEU A 1 85 ? -3.139 -2.898 17.690 1.00 95.69 85 LEU A CA 1
ATOM 665 C C . LEU A 1 85 ? -3.149 -2.637 19.208 1.00 95.69 85 LEU A C 1
ATOM 667 O O . LEU A 1 85 ? -3.385 -3.568 19.981 1.00 95.69 85 LEU A O 1
ATOM 671 N N . PRO A 1 86 ? -2.959 -1.389 19.678 1.00 94.38 86 PRO A N 1
ATOM 672 C CA . PRO A 1 86 ? -2.810 -1.086 21.103 1.00 94.38 86 PRO A CA 1
ATOM 673 C C . PRO A 1 86 ? -4.114 -1.250 21.889 1.00 94.38 86 PRO A C 1
ATOM 675 O O . PRO A 1 86 ? -4.087 -1.529 23.092 1.00 94.38 86 PRO A O 1
ATOM 678 N N . GLU A 1 87 ? -5.249 -1.084 21.211 1.00 93.25 87 GLU A N 1
ATOM 679 C CA . GLU A 1 87 ? -6.581 -1.049 21.799 1.00 93.25 87 GLU A CA 1
ATOM 680 C C . GLU A 1 87 ? -7.592 -1.735 20.881 1.00 93.25 87 GLU A C 1
ATOM 682 O O . GLU A 1 87 ? -7.496 -1.648 19.653 1.00 93.25 87 GLU A O 1
ATOM 687 N N . LEU A 1 88 ? -8.590 -2.378 21.490 1.00 96.38 88 LEU A N 1
ATOM 688 C CA . LEU A 1 88 ? -9.770 -2.830 20.761 1.00 96.38 88 LEU A CA 1
ATOM 689 C C . LEU A 1 88 ? -10.566 -1.613 20.284 1.00 96.38 88 LEU A C 1
ATOM 691 O O . LEU A 1 88 ? -10.651 -0.606 20.988 1.00 96.38 88 LEU A O 1
ATOM 695 N N . GLY A 1 89 ? -11.197 -1.705 19.119 1.00 95.88 89 GLY A N 1
ATOM 696 C CA . GLY A 1 89 ? -12.026 -0.610 18.628 1.00 95.88 89 GLY A CA 1
ATOM 697 C C . GLY A 1 89 ? -12.310 -0.661 17.138 1.00 95.88 89 GLY A C 1
ATOM 698 O O . GLY A 1 89 ? -12.017 -1.641 16.455 1.00 95.88 89 GLY A O 1
ATOM 699 N N . LEU A 1 90 ? -12.915 0.418 16.643 1.00 98.25 90 LEU A N 1
ATOM 700 C CA . LEU A 1 90 ? -13.184 0.615 15.225 1.00 98.25 90 LEU A CA 1
ATOM 701 C C . LEU A 1 90 ? -11.992 1.323 14.573 1.00 98.25 90 LEU A C 1
ATOM 703 O O . LEU A 1 90 ? -11.619 2.421 14.993 1.00 98.25 90 LEU A O 1
ATOM 707 N N . TYR A 1 91 ? -11.440 0.721 13.523 1.00 98.62 91 TYR A N 1
ATOM 708 C CA . TYR A 1 91 ? -10.345 1.286 12.739 1.00 98.62 91 TYR A CA 1
ATOM 709 C C . TYR A 1 91 ? -10.764 1.442 11.280 1.00 98.62 91 TYR A C 1
ATOM 711 O O . TYR A 1 91 ? -11.401 0.560 10.705 1.00 98.62 91 TYR A O 1
ATOM 719 N N . GLU A 1 92 ? -10.391 2.563 10.670 1.00 98.75 92 GLU A N 1
ATOM 720 C CA . GLU A 1 92 ? -10.380 2.722 9.222 1.00 98.75 92 GLU A CA 1
ATOM 721 C C . GLU A 1 92 ? -9.095 2.103 8.671 1.00 98.75 92 GLU A C 1
ATOM 723 O O . GLU A 1 92 ? -7.992 2.496 9.057 1.00 98.75 92 GLU A O 1
ATOM 728 N N . VAL A 1 93 ? -9.250 1.128 7.777 1.00 98.81 93 VAL A N 1
ATOM 729 C CA . VAL A 1 93 ? -8.135 0.413 7.151 1.00 98.81 93 VAL A CA 1
ATOM 730 C C . VAL A 1 93 ? -7.932 0.960 5.748 1.00 98.81 93 VAL A C 1
ATOM 732 O O . VAL A 1 93 ? -8.893 1.126 4.993 1.00 98.81 93 VAL A O 1
ATOM 735 N N . ARG A 1 94 ? -6.685 1.253 5.388 1.00 98.56 94 ARG A N 1
ATOM 736 C CA . ARG A 1 94 ? -6.307 1.838 4.097 1.00 98.56 94 ARG A CA 1
ATOM 737 C C . ARG A 1 94 ? -5.177 1.029 3.479 1.00 98.56 94 ARG A C 1
ATOM 739 O O . ARG A 1 94 ? -4.226 0.669 4.169 1.00 98.56 94 ARG A O 1
ATOM 746 N N . LEU A 1 95 ? -5.282 0.784 2.177 1.00 98.56 95 LEU A N 1
ATOM 747 C CA . LEU A 1 95 ? -4.195 0.227 1.379 1.00 98.56 95 LEU A CA 1
ATOM 748 C C . LEU A 1 95 ? -3.440 1.374 0.717 1.00 98.56 95 LEU A C 1
ATOM 750 O O . LEU A 1 95 ? -4.048 2.209 0.043 1.00 98.56 95 LEU A O 1
ATOM 754 N N . ILE A 1 96 ? -2.124 1.389 0.882 1.00 98.06 96 ILE A N 1
ATOM 755 C CA . ILE A 1 96 ? -1.244 2.373 0.272 1.00 98.06 96 ILE A CA 1
ATOM 756 C C . ILE A 1 96 ? -0.562 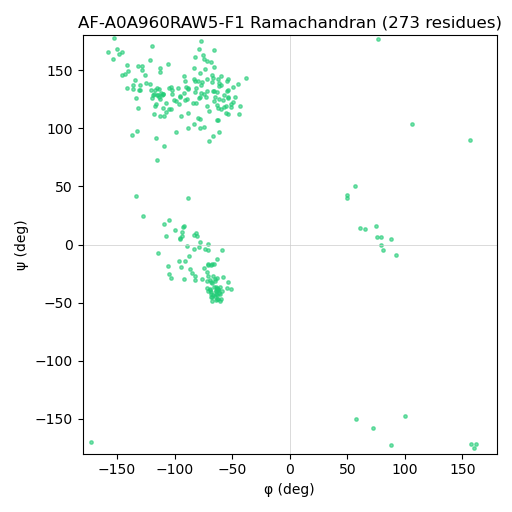1.720 -0.927 1.00 98.06 96 ILE A C 1
ATOM 758 O O . ILE A 1 96 ? -0.047 0.602 -0.861 1.00 98.06 96 ILE A O 1
ATOM 762 N N . TYR A 1 97 ? -0.624 2.404 -2.063 1.00 97.31 97 TYR A N 1
ATOM 763 C CA . TYR A 1 97 ? -0.108 1.920 -3.336 1.00 97.31 97 TYR A CA 1
ATOM 764 C C . TYR A 1 97 ? 0.267 3.094 -4.233 1.00 97.31 97 TYR A C 1
ATOM 766 O O . TYR A 1 97 ? -0.236 4.210 -4.082 1.00 97.31 97 TYR A O 1
ATOM 774 N N . VAL A 1 98 ? 1.116 2.817 -5.221 1.00 95.69 98 VAL A N 1
ATOM 775 C CA . VAL A 1 98 ? 1.499 3.798 -6.236 1.00 95.69 98 VAL A CA 1
ATOM 776 C C . VAL A 1 98 ? 0.614 3.662 -7.481 1.00 95.69 98 VAL A C 1
ATOM 778 O O . VAL A 1 98 ? 0.761 2.679 -8.228 1.00 95.69 98 VAL A O 1
ATOM 781 N N . PRO A 1 99 ? -0.266 4.646 -7.758 1.00 95.62 99 PRO A N 1
ATOM 782 C CA . PRO A 1 99 ? -1.210 4.551 -8.858 1.00 95.62 99 PRO A CA 1
ATOM 783 C C . PRO A 1 99 ? -0.548 4.806 -10.209 1.00 95.62 99 PRO A C 1
ATOM 785 O O . PRO A 1 99 ? 0.147 5.802 -10.406 1.00 95.62 99 PRO A O 1
ATOM 788 N N . THR A 1 100 ? -0.791 3.910 -11.166 1.00 92.94 100 THR A N 1
ATOM 789 C CA . THR A 1 100 ? -0.407 4.085 -12.578 1.00 92.94 100 THR A CA 1
ATOM 790 C C . THR A 1 100 ? -1.397 3.359 -13.496 1.00 92.94 100 THR A C 1
ATOM 792 O O . THR A 1 100 ? -2.220 2.564 -13.049 1.00 92.94 100 THR A O 1
ATOM 795 N N . ASN A 1 101 ? -1.335 3.612 -14.803 1.00 95.44 101 ASN A N 1
ATOM 796 C CA . ASN A 1 101 ? -2.297 3.075 -15.771 1.00 95.44 101 ASN A CA 1
ATOM 797 C C . ASN A 1 101 ? -2.188 1.558 -16.029 1.00 95.44 101 ASN A C 1
ATOM 799 O O . ASN A 1 101 ? -3.142 0.976 -16.541 1.00 95.44 101 ASN A O 1
ATOM 803 N N . ASN A 1 102 ? -1.068 0.917 -15.682 1.00 94.75 102 ASN A N 1
ATOM 804 C CA . ASN A 1 102 ? -0.864 -0.525 -15.860 1.00 94.75 102 ASN A CA 1
ATOM 805 C C . ASN A 1 102 ? -1.189 -1.351 -14.600 1.00 94.75 102 ASN A C 1
ATOM 807 O O . ASN A 1 102 ? -0.969 -2.562 -14.591 1.00 94.75 102 ASN A O 1
ATOM 811 N N . ARG A 1 103 ? -1.697 -0.717 -13.534 1.00 97.50 103 ARG A N 1
ATOM 812 C CA . ARG A 1 103 ? -2.120 -1.419 -12.316 1.00 97.50 103 ARG A CA 1
ATOM 813 C C . ARG A 1 103 ? -3.408 -2.203 -12.536 1.00 97.50 103 ARG A C 1
ATOM 815 O O . ARG A 1 103 ? -4.182 -1.891 -13.447 1.00 97.50 103 ARG A O 1
ATOM 822 N N . ALA A 1 104 ? -3.638 -3.200 -11.696 1.00 98.25 104 ALA A N 1
ATOM 823 C CA . ALA A 1 104 ? -4.903 -3.913 -11.661 1.00 98.25 104 ALA A CA 1
ATOM 824 C C . ALA A 1 104 ? -6.045 -3.002 -11.178 1.00 98.25 104 ALA A C 1
ATOM 826 O O . ALA A 1 104 ? -5.868 -2.140 -10.314 1.00 98.25 104 ALA A O 1
ATOM 827 N N . ARG A 1 105 ? -7.229 -3.192 -11.758 1.00 98.56 105 ARG A N 1
ATOM 828 C CA . ARG A 1 105 ? -8.481 -2.511 -11.391 1.00 98.56 105 ARG A CA 1
ATOM 829 C C . ARG A 1 105 ? -9.273 -3.283 -10.337 1.00 98.56 105 ARG A C 1
ATOM 831 O O . ARG A 1 105 ? -10.222 -2.748 -9.774 1.00 98.56 105 ARG A O 1
ATOM 838 N N . ASN A 1 106 ? -8.902 -4.538 -10.118 1.00 98.19 106 ASN A N 1
ATOM 839 C CA . ASN A 1 106 ? -9.637 -5.510 -9.327 1.00 98.19 106 ASN A CA 1
ATOM 840 C C . ASN A 1 106 ? -8.722 -6.261 -8.349 1.00 98.19 106 ASN A C 1
ATOM 842 O O . ASN A 1 106 ? -8.830 -7.476 -8.227 1.00 98.19 106 ASN A O 1
ATOM 846 N N . VAL A 1 107 ? -7.788 -5.565 -7.691 1.00 98.81 107 VAL A N 1
ATOM 847 C CA . VAL A 1 107 ? -6.891 -6.203 -6.715 1.00 98.81 107 VAL A CA 1
ATOM 848 C C . VAL A 1 107 ? -7.723 -6.765 -5.559 1.00 98.81 107 VAL A C 1
ATOM 850 O O . VAL A 1 107 ? -8.366 -5.967 -4.869 1.00 98.81 107 VAL A O 1
ATOM 853 N N . PRO A 1 108 ? -7.725 -8.089 -5.324 1.00 98.69 108 PRO A N 1
ATOM 854 C CA . PRO A 1 108 ? -8.432 -8.676 -4.196 1.00 98.69 108 PRO A CA 1
ATOM 855 C C . PRO A 1 108 ? -7.689 -8.403 -2.885 1.00 98.69 108 PRO A C 1
ATOM 857 O O . PRO A 1 108 ? -6.487 -8.655 -2.756 1.00 98.69 108 PRO A O 1
ATOM 860 N N . VAL A 1 109 ? -8.431 -7.906 -1.901 1.00 98.88 109 VAL A N 1
ATOM 861 C CA . VAL A 1 109 ? -7.957 -7.642 -0.545 1.00 98.88 109 VAL A CA 1
ATOM 862 C C . VAL A 1 109 ? -8.925 -8.270 0.446 1.00 98.88 109 VAL A C 1
ATOM 864 O O . VAL A 1 109 ? -10.135 -8.080 0.334 1.00 98.88 109 VAL A O 1
ATOM 867 N N . ILE A 1 110 ? -8.400 -8.983 1.436 1.00 98.88 110 ILE A N 1
ATOM 868 C CA . ILE A 1 110 ? -9.172 -9.518 2.555 1.00 98.88 110 ILE A CA 1
ATOM 869 C C . ILE A 1 110 ? -8.718 -8.809 3.825 1.00 98.88 110 ILE A C 1
ATOM 871 O O . ILE A 1 110 ? -7.531 -8.762 4.142 1.00 98.88 110 ILE A O 1
ATOM 875 N N . VAL A 1 111 ? -9.669 -8.243 4.560 1.00 98.81 111 VAL A N 1
ATOM 876 C CA . VAL A 1 111 ? -9.438 -7.697 5.896 1.00 98.81 111 VAL A CA 1
ATOM 877 C C . VAL A 1 111 ? -9.994 -8.690 6.907 1.00 98.81 111 VAL A C 1
ATOM 879 O O . VAL A 1 111 ? -11.200 -8.936 6.937 1.00 98.81 111 VAL A O 1
ATOM 882 N N . HIS A 1 112 ? -9.123 -9.253 7.736 1.00 98.69 112 HIS A N 1
ATOM 883 C CA . HIS A 1 112 ? -9.494 -10.163 8.814 1.00 98.69 112 HIS A CA 1
ATOM 884 C C . HIS A 1 112 ? -9.796 -9.348 10.064 1.00 98.69 112 HIS A C 1
ATOM 886 O O . HIS A 1 112 ? -8.915 -8.684 10.611 1.00 98.69 112 HIS A O 1
ATOM 892 N N . THR A 1 113 ? -11.057 -9.360 10.487 1.00 98.50 113 THR A N 1
ATOM 893 C CA . THR A 1 113 ? -11.579 -8.471 11.533 1.00 98.50 113 THR A CA 1
ATOM 894 C C . THR A 1 113 ? -12.105 -9.275 12.717 1.00 98.50 113 THR A C 1
ATOM 896 O O . THR A 1 113 ? -12.280 -10.491 12.637 1.00 98.50 113 THR A O 1
ATOM 899 N N . ALA A 1 114 ? -12.435 -8.595 13.815 1.00 97.50 114 ALA A N 1
ATOM 900 C CA . ALA A 1 114 ? -13.086 -9.235 14.955 1.00 97.50 114 ALA A CA 1
ATOM 901 C C . ALA A 1 114 ? -14.511 -9.742 14.633 1.00 97.50 114 ALA A C 1
ATOM 903 O O . ALA A 1 114 ? -15.046 -10.566 15.371 1.00 97.50 114 ALA A O 1
ATOM 904 N N . ASP A 1 115 ? -15.116 -9.272 13.534 1.00 97.50 115 ASP A N 1
ATOM 905 C CA . ASP A 1 115 ? -16.446 -9.667 13.044 1.00 97.50 115 ASP A CA 1
ATOM 906 C C . ASP A 1 115 ? -16.365 -10.599 11.812 1.00 97.50 115 ASP A C 1
ATOM 908 O O . ASP A 1 115 ? -17.310 -10.691 11.015 1.00 97.50 115 ASP A O 1
ATOM 912 N N . GLY A 1 116 ? -15.213 -11.251 11.624 1.00 97.81 116 GLY A N 1
ATOM 913 C CA . GLY A 1 116 ? -14.905 -12.122 10.491 1.00 97.81 116 GLY A CA 1
ATOM 914 C C . GLY A 1 116 ? -14.322 -11.385 9.286 1.00 97.81 116 GLY A C 1
ATOM 915 O O . GLY A 1 116 ? -14.021 -10.190 9.337 1.00 97.81 116 GLY A O 1
ATOM 916 N N . ASP A 1 117 ? -14.166 -12.111 8.188 1.00 98.50 117 ASP A N 1
ATOM 917 C CA . ASP A 1 117 ? -13.440 -11.626 7.017 1.00 98.50 117 ASP A CA 1
ATOM 918 C C . ASP A 1 117 ? -14.288 -10.664 6.180 1.00 98.50 117 ASP A C 1
ATOM 920 O O . ASP A 1 117 ? -15.522 -10.762 6.114 1.00 98.50 117 ASP A O 1
ATOM 924 N N . ARG A 1 118 ? -13.624 -9.689 5.558 1.00 98.50 118 ARG A N 1
ATOM 925 C CA . ARG A 1 118 ? -14.238 -8.713 4.655 1.00 98.50 118 ARG A CA 1
ATOM 926 C C . ARG A 1 118 ? -13.423 -8.619 3.378 1.00 98.50 118 ARG A C 1
ATOM 928 O O . ARG A 1 118 ? -12.266 -8.210 3.408 1.00 98.50 118 ARG A O 1
ATOM 935 N N . GLU A 1 119 ? -14.049 -8.976 2.268 1.00 98.31 119 GLU A N 1
ATOM 936 C CA . GLU A 1 119 ? -13.442 -8.903 0.943 1.00 98.31 119 GLU A CA 1
ATOM 937 C C . GLU A 1 119 ? -13.678 -7.526 0.317 1.00 98.31 119 GLU A C 1
ATOM 939 O O . GLU A 1 119 ? -14.786 -6.984 0.350 1.00 98.31 119 GLU A O 1
ATOM 944 N N . VAL A 1 120 ? -12.626 -6.958 -0.266 1.00 98.31 120 VAL A N 1
ATOM 945 C CA . VAL A 1 120 ? -12.633 -5.659 -0.938 1.00 98.31 120 VAL A CA 1
ATOM 946 C C . VAL A 1 120 ? -11.855 -5.784 -2.245 1.00 98.31 120 VAL A C 1
ATOM 948 O O . VAL A 1 120 ? -10.751 -6.319 -2.274 1.00 98.31 120 VAL A O 1
ATOM 951 N N . SER A 1 121 ? -12.413 -5.260 -3.334 1.00 98.19 121 SER A N 1
ATOM 952 C CA . SER A 1 121 ? -11.719 -5.148 -4.621 1.00 98.19 121 SER A CA 1
ATOM 953 C C . SER A 1 121 ? -11.212 -3.721 -4.809 1.00 98.19 121 SER A C 1
ATOM 955 O O . SER A 1 121 ? -12.002 -2.777 -4.764 1.00 98.19 121 SER A O 1
ATOM 957 N N . VAL A 1 122 ? -9.910 -3.550 -5.048 1.00 98.62 122 VAL A N 1
ATOM 958 C CA . VAL A 1 122 ? -9.267 -2.231 -5.158 1.00 98.62 122 VAL A CA 1
ATOM 959 C C . VAL A 1 122 ? -8.832 -1.936 -6.591 1.00 98.62 122 VAL A C 1
ATOM 961 O O . VAL A 1 122 ? -8.098 -2.706 -7.212 1.00 98.62 122 VAL A O 1
ATOM 964 N N . ASN A 1 123 ? -9.224 -0.762 -7.089 1.00 98.56 123 ASN A N 1
ATOM 965 C CA . ASN A 1 123 ? -8.726 -0.218 -8.345 1.00 98.56 123 ASN A CA 1
ATOM 966 C C . ASN A 1 123 ? -7.461 0.613 -8.117 1.00 98.56 123 ASN A C 1
ATOM 968 O O . ASN A 1 123 ? -7.532 1.784 -7.752 1.00 98.56 123 ASN A O 1
ATOM 972 N N . GLN A 1 124 ? -6.295 0.033 -8.392 1.00 98.38 124 GLN A N 1
ATOM 973 C CA . GLN A 1 124 ? -5.009 0.698 -8.173 1.00 98.38 124 GLN A CA 1
ATOM 974 C C . GLN A 1 124 ? -4.615 1.684 -9.285 1.00 98.38 124 GLN A C 1
ATOM 976 O O . GLN A 1 124 ? -3.501 2.210 -9.292 1.00 98.38 124 GLN A O 1
ATOM 981 N N . ARG A 1 125 ? -5.505 1.954 -10.246 1.00 97.38 125 ARG A N 1
ATOM 982 C CA . ARG A 1 125 ? -5.317 3.043 -11.219 1.00 97.38 125 ARG A CA 1
ATOM 983 C C . ARG A 1 125 ? -5.830 4.380 -10.697 1.00 97.38 125 ARG A C 1
ATOM 985 O O . ARG A 1 125 ? -5.441 5.421 -11.221 1.00 97.38 125 ARG A O 1
ATOM 992 N N . GLU A 1 126 ? -6.715 4.353 -9.706 1.00 96.25 126 GLU A N 1
ATOM 993 C CA . GLU A 1 126 ? -7.256 5.564 -9.099 1.00 96.25 126 GLU A CA 1
ATOM 994 C C . GLU A 1 126 ? -6.221 6.240 -8.200 1.00 96.25 126 GLU A C 1
ATOM 996 O O . GLU A 1 126 ? -5.362 5.565 -7.634 1.00 96.25 126 GLU A O 1
ATOM 1001 N N . PRO A 1 127 ? -6.282 7.573 -8.035 1.00 94.94 127 PRO A N 1
ATOM 1002 C CA . PRO A 1 127 ? -5.443 8.257 -7.064 1.00 94.94 127 PRO A CA 1
ATOM 1003 C C . PRO A 1 127 ? -5.600 7.637 -5.672 1.00 94.94 127 PRO A C 1
ATOM 1005 O O . PRO A 1 127 ? -6.716 7.538 -5.162 1.00 94.94 127 PRO A O 1
ATOM 1008 N N . MET A 1 128 ? -4.478 7.266 -5.049 1.00 95.00 128 MET A N 1
ATOM 1009 C CA . MET A 1 128 ? -4.466 6.679 -3.704 1.00 95.00 128 MET A CA 1
ATOM 1010 C C . MET A 1 128 ? -5.061 7.641 -2.664 1.00 95.00 128 MET A C 1
ATOM 1012 O O . MET A 1 128 ? -5.790 7.210 -1.774 1.00 95.00 128 MET A O 1
ATOM 1016 N N . LEU A 1 129 ? -4.816 8.947 -2.816 1.00 95.06 129 LEU A N 1
ATOM 1017 C CA . LEU A 1 129 ? -5.395 9.999 -1.981 1.00 95.06 129 LEU A CA 1
ATOM 1018 C C . LEU A 1 129 ? -6.720 10.507 -2.569 1.00 95.06 129 LEU A C 1
ATOM 1020 O O . LEU A 1 129 ? -6.807 10.815 -3.757 1.00 95.06 129 LEU A O 1
ATOM 1024 N N . ASP A 1 130 ? -7.720 10.677 -1.711 1.00 92.75 130 ASP A N 1
ATOM 1025 C CA . ASP A 1 130 ? -8.928 11.462 -1.961 1.00 92.75 130 ASP A CA 1
ATOM 1026 C C . ASP A 1 130 ? -8.959 12.631 -0.970 1.00 92.75 130 ASP A C 1
ATOM 1028 O O . ASP A 1 130 ? -8.919 12.426 0.245 1.00 92.75 130 ASP A O 1
ATOM 1032 N N . LYS A 1 131 ? -8.951 13.867 -1.484 1.00 91.38 131 LYS A N 1
ATOM 1033 C CA . LYS A 1 131 ? -8.871 15.106 -0.681 1.00 91.38 131 LYS A CA 1
ATOM 1034 C C . LYS A 1 131 ? -7.735 15.090 0.360 1.00 91.38 131 LYS A C 1
ATOM 1036 O O . LYS A 1 131 ? -7.903 15.540 1.488 1.00 91.38 131 LYS A O 1
ATOM 1041 N N . GLY A 1 132 ? -6.576 14.547 -0.020 1.00 91.06 132 GLY A N 1
ATOM 1042 C CA . GLY A 1 132 ? -5.391 14.466 0.843 1.00 91.06 132 GLY A CA 1
ATOM 1043 C C . GLY A 1 132 ? -5.411 13.334 1.878 1.00 91.06 132 GLY A C 1
ATOM 1044 O O . GLY A 1 132 ? -4.496 13.250 2.692 1.00 91.06 132 GLY A O 1
ATOM 1045 N N . VAL A 1 133 ? -6.405 12.443 1.854 1.00 95.25 133 VAL A N 1
ATOM 1046 C CA . VAL A 1 133 ? -6.507 11.290 2.764 1.00 95.25 133 VAL A CA 1
ATOM 1047 C C . VAL A 1 133 ? -6.517 9.996 1.942 1.00 95.25 133 VAL A C 1
ATOM 1049 O O . VAL A 1 133 ? -7.281 9.923 0.977 1.00 95.25 133 VAL A O 1
ATOM 1052 N N . PRO A 1 134 ? -5.729 8.957 2.283 1.00 96.38 134 PRO A N 1
ATOM 1053 C CA . PRO A 1 134 ? -5.767 7.685 1.559 1.00 96.38 134 PRO A CA 1
ATOM 1054 C C . PRO A 1 134 ? -7.178 7.112 1.462 1.00 96.38 134 PRO A C 1
ATOM 1056 O O . PRO A 1 134 ? -7.955 7.218 2.411 1.00 96.38 134 PRO A O 1
ATOM 1059 N N . ARG A 1 135 ? -7.538 6.496 0.337 1.00 97.00 135 ARG A N 1
ATOM 1060 C CA . ARG A 1 135 ? -8.827 5.804 0.188 1.00 97.00 135 ARG A CA 1
ATOM 1061 C C . ARG A 1 135 ? -8.931 4.654 1.193 1.00 97.00 135 ARG A C 1
ATOM 1063 O O . ARG A 1 135 ? -7.978 3.907 1.404 1.00 97.00 135 ARG A O 1
ATOM 1070 N N . ALA A 1 136 ? -10.090 4.531 1.833 1.00 97.81 136 ALA A N 1
ATOM 1071 C CA . ALA A 1 136 ? -10.348 3.462 2.791 1.00 97.81 136 ALA A CA 1
ATOM 1072 C C . ALA A 1 136 ? -10.759 2.172 2.071 1.00 97.81 136 ALA A C 1
ATOM 1074 O O . ALA A 1 136 ? -11.550 2.213 1.131 1.00 97.81 136 ALA A O 1
ATOM 1075 N N . LEU A 1 137 ? -10.280 1.034 2.570 1.00 98.38 137 LEU A N 1
ATOM 1076 C CA . LEU A 1 137 ? -10.879 -0.276 2.303 1.00 98.38 137 LEU A CA 1
ATOM 1077 C C . LEU A 1 137 ? -12.216 -0.416 3.041 1.00 98.38 137 LEU A C 1
ATOM 1079 O O . LEU A 1 137 ? -13.133 -1.081 2.573 1.00 98.38 137 LEU A O 1
ATOM 1083 N N . GLY A 1 138 ? -12.319 0.229 4.204 1.00 98.06 138 GLY A N 1
ATOM 1084 C CA . GLY A 1 138 ? -13.516 0.261 5.028 1.00 98.06 138 GLY A CA 1
ATOM 1085 C C . GLY A 1 138 ? -13.191 0.567 6.485 1.00 98.06 138 GLY A C 1
ATOM 1086 O O . GLY A 1 138 ? -12.054 0.902 6.832 1.00 98.06 138 GLY A O 1
ATOM 1087 N N . ARG A 1 139 ? -14.211 0.450 7.336 1.00 98.44 139 ARG A N 1
ATOM 1088 C CA . ARG A 1 139 ? -14.096 0.574 8.790 1.00 98.44 139 ARG A CA 1
ATOM 1089 C C . ARG A 1 139 ? -14.518 -0.723 9.440 1.00 98.44 139 ARG A C 1
ATOM 1091 O O . ARG A 1 139 ? -15.605 -1.221 9.157 1.00 98.44 139 ARG A O 1
ATOM 1098 N N . PHE A 1 140 ? -13.668 -1.240 10.314 1.00 98.50 140 PHE A N 1
ATOM 1099 C CA . PHE A 1 140 ? -13.841 -2.571 10.870 1.00 98.50 140 PHE A CA 1
ATOM 1100 C C . PHE A 1 140 ? -13.473 -2.612 12.344 1.00 98.50 140 PHE A C 1
ATOM 1102 O O . PHE A 1 140 ? -12.632 -1.838 12.812 1.00 98.50 140 PHE A O 1
ATOM 1109 N N . ARG A 1 141 ? -14.139 -3.500 13.081 1.00 98.44 141 ARG A N 1
ATOM 1110 C CA . ARG A 1 141 ? -13.853 -3.736 14.490 1.00 98.44 141 ARG A CA 1
ATOM 1111 C C . ARG A 1 141 ? -12.660 -4.674 14.613 1.00 98.44 141 ARG A C 1
ATOM 1113 O O . ARG A 1 141 ? -12.610 -5.712 13.955 1.00 98.44 141 ARG A O 1
ATOM 1120 N N . PHE A 1 142 ? -11.736 -4.328 15.493 1.00 98.25 142 PHE A N 1
ATOM 1121 C CA . PHE A 1 142 ? -10.575 -5.139 15.819 1.00 98.25 142 PHE A CA 1
ATOM 1122 C C . PHE A 1 142 ? -10.458 -5.336 17.325 1.00 98.25 142 PHE A C 1
ATOM 1124 O O . PHE A 1 142 ? -10.862 -4.475 18.111 1.00 98.25 142 PHE A O 1
ATOM 1131 N N . GLU A 1 143 ? -9.881 -6.470 17.708 1.00 97.88 143 GLU A N 1
ATOM 1132 C CA . GLU A 1 143 ? -9.409 -6.695 19.069 1.00 97.88 143 GLU A CA 1
ATOM 1133 C C . GLU A 1 143 ? -8.023 -6.068 19.255 1.00 97.88 143 GLU A C 1
ATOM 1135 O O . GLU A 1 143 ? -7.298 -5.819 18.289 1.00 97.88 143 GLU A O 1
ATOM 1140 N N . LYS A 1 144 ? -7.635 -5.846 20.512 1.00 97.25 144 LYS A N 1
ATOM 1141 C CA . LYS A 1 144 ? -6.253 -5.500 20.858 1.00 97.25 144 LYS A CA 1
ATOM 1142 C C . LYS A 1 144 ? -5.305 -6.642 20.461 1.00 97.25 144 LYS A C 1
ATOM 1144 O O . LYS A 1 144 ? -5.618 -7.812 20.684 1.00 97.25 144 LYS A O 1
ATOM 1149 N N . GLY A 1 145 ? -4.115 -6.303 19.975 1.00 96.94 145 GLY A N 1
ATOM 1150 C CA . GLY A 1 145 ? -3.063 -7.251 19.619 1.00 96.94 145 GLY A CA 1
ATOM 1151 C C . GLY A 1 145 ? -2.992 -7.536 18.119 1.00 96.94 145 GLY A C 1
ATOM 1152 O O . GLY A 1 145 ? -3.274 -6.671 17.293 1.00 96.94 145 GLY A O 1
ATOM 1153 N N . ARG A 1 146 ? -2.601 -8.769 17.773 1.00 97.75 146 ARG A N 1
ATOM 1154 C CA . ARG A 1 146 ? -2.210 -9.189 16.410 1.00 97.75 146 ARG A CA 1
ATOM 1155 C C . ARG A 1 146 ? -3.206 -10.125 15.714 1.00 97.75 146 ARG A C 1
ATOM 1157 O O . ARG A 1 146 ? -2.832 -10.847 14.796 1.00 97.75 146 ARG A O 1
ATOM 1164 N N . SER A 1 147 ? -4.450 -10.191 16.190 1.00 96.12 147 SER A N 1
ATOM 1165 C CA . SER A 1 147 ? -5.463 -11.101 15.630 1.00 96.12 147 SER A CA 1
ATOM 1166 C C . SER A 1 147 ? -6.042 -10.613 14.300 1.00 96.12 147 SER A C 1
ATOM 1168 O O . SER A 1 147 ? -6.431 -11.435 13.476 1.00 96.12 147 SER A O 1
ATOM 1170 N N . GLY A 1 148 ? -6.092 -9.297 14.084 1.00 97.44 148 GLY A N 1
ATOM 1171 C CA . GLY A 1 148 ? -6.521 -8.703 12.822 1.00 97.44 148 GLY A CA 1
ATOM 1172 C C . GLY A 1 148 ? -5.361 -8.446 11.871 1.00 97.44 148 GLY A C 1
ATOM 1173 O O . GLY A 1 148 ? -4.268 -8.088 12.305 1.00 97.44 148 GLY A O 1
ATOM 1174 N N . PHE A 1 149 ? -5.607 -8.605 10.574 1.00 98.69 149 PHE A N 1
ATOM 1175 C CA . PHE A 1 149 ? -4.604 -8.397 9.530 1.00 98.69 149 PHE A CA 1
ATOM 1176 C C . PHE A 1 149 ? -5.251 -8.105 8.173 1.00 98.69 149 PHE A C 1
ATOM 1178 O O . PHE A 1 149 ? -6.452 -8.298 7.981 1.00 98.69 149 PHE A O 1
ATOM 1185 N N . VAL A 1 150 ? -4.446 -7.622 7.229 1.00 98.88 150 VAL A N 1
ATOM 1186 C CA . VAL A 1 150 ? -4.843 -7.403 5.832 1.00 98.88 150 VAL A CA 1
ATOM 1187 C C . VAL A 1 150 ? -4.042 -8.339 4.945 1.00 98.88 150 VAL A C 1
ATOM 1189 O O . VAL A 1 150 ? -2.816 -8.357 5.033 1.00 98.88 150 VAL A O 1
ATOM 1192 N N . GLU A 1 151 ? -4.718 -9.083 4.078 1.00 98.88 151 GLU A N 1
ATOM 1193 C CA . GLU A 1 151 ? -4.100 -9.878 3.022 1.00 98.88 151 GLU A CA 1
ATOM 1194 C C . GLU A 1 151 ? -4.416 -9.267 1.653 1.00 98.88 151 GLU A C 1
ATOM 1196 O O . GLU A 1 151 ? -5.571 -8.997 1.330 1.00 98.88 151 GLU A O 1
ATOM 1201 N N . VAL A 1 152 ? -3.385 -9.052 0.838 1.00 98.88 152 VAL A N 1
ATOM 1202 C CA . VAL A 1 152 ? -3.507 -8.624 -0.561 1.00 98.88 152 VAL A CA 1
ATOM 1203 C C . VAL A 1 152 ? -3.055 -9.777 -1.445 1.00 98.88 152 VAL A C 1
ATOM 1205 O O . VAL A 1 152 ? -1.979 -10.330 -1.228 1.00 98.88 152 VAL A O 1
ATOM 1208 N N . SER A 1 153 ? -3.850 -10.133 -2.452 1.00 98.75 153 SER A N 1
ATOM 1209 C CA . SER A 1 153 ? -3.552 -11.230 -3.379 1.00 98.75 153 SER A CA 1
ATOM 1210 C C . SER A 1 153 ? -3.502 -10.738 -4.825 1.00 98.75 153 SER A C 1
ATOM 1212 O O . SER A 1 153 ? -4.055 -9.693 -5.161 1.00 98.75 153 SER A O 1
ATOM 1214 N N . ASN A 1 154 ? -2.841 -11.494 -5.704 1.00 98.50 154 ASN A N 1
ATOM 1215 C CA . ASN A 1 154 ? -2.901 -11.275 -7.151 1.00 98.50 154 ASN A CA 1
ATOM 1216 C C . ASN A 1 154 ? -3.867 -12.223 -7.883 1.00 98.50 154 ASN A C 1
ATOM 1218 O O . ASN A 1 154 ? -3.844 -12.309 -9.114 1.00 98.50 154 ASN A O 1
ATOM 1222 N N . ALA A 1 155 ? -4.720 -12.944 -7.150 1.00 98.38 155 ALA A N 1
ATOM 1223 C CA . ALA A 1 155 ? -5.733 -13.822 -7.727 1.00 98.38 155 ALA A CA 1
ATOM 1224 C C . ALA A 1 155 ? -6.667 -13.062 -8.684 1.00 98.38 155 ALA A C 1
ATOM 1226 O O . ALA A 1 155 ? -7.365 -12.133 -8.292 1.00 98.38 155 ALA A O 1
ATOM 1227 N N . GLY A 1 156 ? -6.674 -13.457 -9.960 1.00 97.44 156 GLY A N 1
ATOM 1228 C CA . GLY A 1 156 ? -7.549 -12.858 -10.975 1.00 97.44 156 GLY A CA 1
ATOM 1229 C C . GLY A 1 156 ? -7.275 -11.380 -11.291 1.00 97.44 156 GLY A C 1
ATOM 1230 O O . GLY A 1 156 ? -8.113 -10.743 -11.931 1.00 97.44 156 GLY A O 1
ATOM 1231 N N .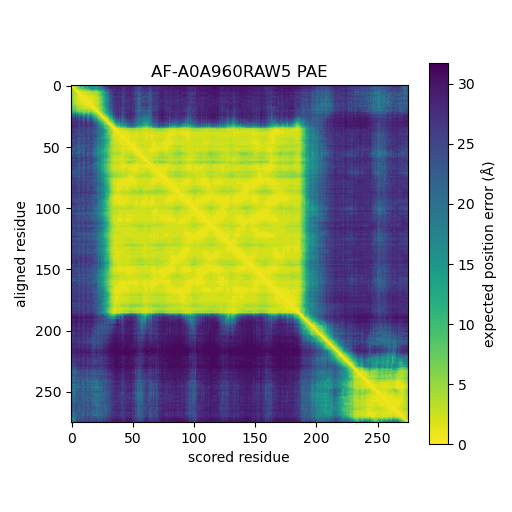 ALA A 1 157 ? -6.138 -10.825 -10.858 1.00 98.06 157 ALA A N 1
ATOM 1232 C CA . ALA A 1 157 ? -5.789 -9.426 -11.091 1.00 98.06 157 ALA A CA 1
ATOM 1233 C C . ALA A 1 157 ? -5.549 -9.137 -12.587 1.00 98.06 157 ALA A C 1
ATOM 1235 O O . ALA A 1 157 ? -4.794 -9.838 -13.261 1.00 98.06 157 ALA A O 1
ATOM 1236 N N . ASP A 1 158 ? -6.155 -8.066 -13.104 1.00 97.44 158 ASP A N 1
ATOM 1237 C CA . ASP A 1 158 ? -6.123 -7.686 -14.527 1.00 97.44 158 ASP A CA 1
ATOM 1238 C C . ASP A 1 158 ? -4.992 -6.703 -14.908 1.00 97.44 158 ASP A C 1
ATOM 1240 O O . ASP A 1 158 ? -5.008 -6.071 -15.969 1.00 97.44 158 ASP A O 1
ATOM 1244 N N . GLY A 1 159 ? -4.010 -6.553 -14.023 1.00 97.75 159 GLY A N 1
ATOM 1245 C CA . GLY A 1 159 ? -2.849 -5.678 -14.160 1.00 97.75 159 GLY A CA 1
ATOM 1246 C C . GLY A 1 159 ? -1.855 -5.921 -13.026 1.00 97.75 159 GLY A C 1
ATOM 1247 O O . GLY A 1 159 ? -1.983 -6.901 -12.292 1.00 97.75 159 GLY A O 1
ATOM 1248 N N . TYR A 1 160 ? -0.844 -5.066 -12.890 1.00 98.38 160 TYR A N 1
ATOM 1249 C CA . TYR A 1 160 ? 0.132 -5.198 -11.803 1.00 98.38 160 TYR A CA 1
ATOM 1250 C C . TYR A 1 160 ? -0.542 -4.968 -10.448 1.00 98.38 160 TYR A C 1
ATOM 1252 O O . TYR A 1 160 ? -1.232 -3.957 -10.275 1.00 98.38 160 TYR A O 1
ATOM 1260 N N . VAL A 1 161 ? -0.290 -5.859 -9.492 1.00 98.75 161 VAL A N 1
ATOM 1261 C CA . VAL A 1 161 ? -0.629 -5.644 -8.083 1.00 98.75 161 VAL A CA 1
ATOM 1262 C C . VAL A 1 161 ? 0.565 -5.007 -7.401 1.00 98.75 161 VAL A C 1
ATOM 1264 O O . VAL A 1 161 ? 1.677 -5.528 -7.474 1.00 98.75 161 VAL A O 1
ATOM 1267 N N . VAL A 1 162 ? 0.342 -3.860 -6.767 1.00 98.38 162 VAL A N 1
ATOM 1268 C CA . VAL A 1 162 ? 1.383 -3.075 -6.103 1.00 98.38 162 VAL A CA 1
ATOM 1269 C C . VAL A 1 162 ? 1.010 -2.821 -4.658 1.00 98.38 162 VAL A C 1
ATOM 1271 O O . VAL A 1 162 ? -0.138 -2.500 -4.361 1.00 98.38 162 VAL A O 1
ATOM 1274 N N . VAL A 1 163 ? 1.986 -2.923 -3.765 1.00 98.31 163 VAL A N 1
ATOM 1275 C CA . VAL A 1 163 ? 1.809 -2.604 -2.353 1.00 98.31 163 VAL A CA 1
ATOM 1276 C C . VAL A 1 163 ? 2.966 -1.738 -1.883 1.00 98.31 163 VAL A C 1
ATOM 1278 O O . VAL A 1 163 ? 4.128 -2.078 -2.082 1.00 98.31 163 VAL A O 1
ATOM 1281 N N . ASP A 1 164 ? 2.610 -0.601 -1.300 1.00 97.38 164 ASP A N 1
ATOM 1282 C CA . ASP A 1 164 ? 3.518 0.337 -0.634 1.00 97.38 164 ASP A CA 1
ATOM 1283 C C . ASP A 1 164 ? 3.391 0.232 0.893 1.00 97.38 164 ASP A C 1
ATOM 1285 O O . ASP A 1 164 ? 4.310 0.547 1.631 1.00 97.38 164 ASP A O 1
ATOM 1289 N N . GLY A 1 165 ? 2.229 -0.218 1.374 1.00 97.19 165 GLY A N 1
ATOM 1290 C CA . GLY A 1 165 ? 1.984 -0.451 2.788 1.00 97.19 165 GLY A CA 1
ATOM 1291 C C . GLY A 1 165 ? 0.501 -0.485 3.133 1.00 97.19 165 GLY A C 1
ATOM 1292 O O . GLY A 1 165 ? -0.374 -0.378 2.266 1.00 97.19 165 GLY A O 1
ATOM 1293 N N . VAL A 1 166 ? 0.206 -0.594 4.423 1.00 98.56 166 VAL A N 1
ATOM 1294 C CA . VAL A 1 166 ? -1.154 -0.486 4.966 1.00 98.56 166 VAL A CA 1
ATOM 1295 C C . VAL A 1 166 ? -1.186 0.463 6.153 1.00 98.56 166 VAL A C 1
ATOM 1297 O O . VAL A 1 166 ? -0.195 0.651 6.857 1.00 98.56 166 VAL A O 1
ATOM 1300 N N . GLN A 1 167 ? -2.348 1.062 6.390 1.00 98.50 167 GLN A N 1
ATOM 1301 C CA . GLN A 1 167 ? -2.562 1.953 7.521 1.00 98.50 167 GLN A CA 1
ATOM 1302 C C . GLN A 1 167 ? -3.844 1.581 8.269 1.00 98.50 167 GLN A C 1
ATOM 1304 O O . GLN A 1 167 ? -4.903 1.424 7.658 1.00 98.50 167 GLN A O 1
ATOM 1309 N N . PHE A 1 168 ? -3.747 1.507 9.595 1.00 98.50 168 PHE A N 1
ATOM 1310 C CA . PHE A 1 168 ? -4.857 1.324 10.526 1.00 98.50 168 PHE A CA 1
ATOM 1311 C C . PHE A 1 168 ? -5.017 2.594 11.360 1.00 98.50 168 PHE A C 1
ATOM 1313 O O . PHE A 1 168 ? -4.182 2.908 12.210 1.00 98.50 168 PHE A O 1
ATOM 1320 N N . VAL A 1 169 ? -6.100 3.334 11.132 1.00 98.25 169 VAL A N 1
ATOM 1321 C CA . VAL A 1 169 ? -6.369 4.599 11.828 1.00 98.25 169 VAL A CA 1
ATOM 1322 C C . VAL A 1 169 ? -7.581 4.428 12.738 1.00 98.25 169 VAL A C 1
ATOM 1324 O O . VAL A 1 169 ? -8.640 4.054 12.235 1.00 98.25 169 VAL A O 1
ATOM 1327 N N . PRO A 1 170 ? -7.489 4.715 14.051 1.00 98.00 170 PRO A N 1
ATOM 1328 C CA . PRO A 1 170 ? -8.665 4.762 14.917 1.00 98.00 170 PRO A CA 1
ATOM 1329 C C . PRO A 1 170 ? -9.771 5.625 14.299 1.00 98.00 170 PRO A C 1
ATOM 1331 O O . PRO A 1 170 ? -9.494 6.721 13.806 1.00 98.00 170 PRO A O 1
ATOM 1334 N N . ALA A 1 171 ? -11.021 5.158 14.327 1.00 96.88 171 ALA A N 1
ATOM 1335 C CA . ALA A 1 171 ? -12.119 5.793 13.593 1.00 96.88 171 ALA A CA 1
ATOM 1336 C C . ALA A 1 171 ? -12.291 7.288 13.918 1.00 96.88 171 ALA A C 1
ATOM 1338 O O . ALA A 1 171 ? -12.513 8.081 13.009 1.00 96.88 171 ALA A O 1
ATOM 1339 N N . ALA A 1 172 ? -12.089 7.686 15.179 1.00 94.75 172 ALA A N 1
ATOM 1340 C CA . ALA A 1 172 ? -12.144 9.089 15.591 1.00 94.75 172 ALA A CA 1
ATOM 1341 C C . ALA A 1 172 ? -11.092 9.963 14.878 1.00 94.75 172 ALA A C 1
ATOM 1343 O O . ALA A 1 172 ? -11.411 11.050 14.400 1.00 94.75 172 ALA A O 1
ATOM 1344 N N . LEU A 1 173 ? -9.852 9.477 14.742 1.00 95.44 173 LEU A N 1
ATOM 1345 C CA . LEU A 1 173 ? -8.803 10.187 14.001 1.00 95.44 173 LEU A CA 1
ATOM 1346 C C . LEU A 1 173 ? -9.105 10.210 12.501 1.00 95.44 173 LEU A C 1
ATOM 1348 O O . LEU A 1 173 ? -8.894 11.229 11.847 1.00 95.44 173 LEU A O 1
ATOM 1352 N N . ALA A 1 174 ? -9.645 9.115 11.962 1.00 96.50 174 ALA A N 1
ATOM 1353 C CA . ALA A 1 174 ? -10.065 9.067 10.569 1.00 96.50 174 ALA A CA 1
ATOM 1354 C C . ALA A 1 174 ? -11.185 10.085 10.278 1.00 96.50 174 ALA A C 1
ATOM 1356 O O . ALA A 1 174 ? -11.153 10.743 9.242 1.00 96.50 174 ALA A O 1
ATOM 1357 N N . ASP A 1 175 ? -12.140 10.279 11.191 1.00 96.25 175 ASP A N 1
ATOM 1358 C CA . ASP A 1 175 ? -13.193 11.296 11.061 1.00 96.25 175 ASP A CA 1
ATOM 1359 C C . ASP A 1 175 ? -12.635 12.724 11.063 1.00 96.25 175 ASP A C 1
ATOM 1361 O O . ASP A 1 175 ? -13.063 13.571 10.270 1.00 96.25 175 ASP A O 1
ATOM 1365 N N . GLU A 1 176 ? -11.644 13.007 11.908 1.00 96.19 176 GLU A N 1
ATOM 1366 C CA . GLU A 1 176 ? -10.941 14.293 11.900 1.00 96.19 176 GLU A CA 1
ATOM 1367 C C . GLU A 1 176 ? -10.208 14.540 10.573 1.00 96.19 176 GLU A C 1
ATOM 1369 O O . GLU A 1 176 ? -10.253 15.655 10.053 1.00 96.19 176 GLU A O 1
ATOM 1374 N N . GLU A 1 177 ? -9.589 13.511 9.990 1.00 95.56 177 GLU A N 1
ATOM 1375 C CA . GLU A 1 177 ? -8.923 13.616 8.688 1.00 95.56 177 GLU A CA 1
ATOM 1376 C C . GLU A 1 177 ? -9.920 13.848 7.550 1.00 95.56 177 GLU A C 1
ATOM 1378 O O . GLU A 1 177 ? -9.757 14.770 6.752 1.00 95.56 177 GLU A O 1
ATOM 1383 N N . ARG A 1 178 ? -10.999 13.056 7.494 1.00 94.50 178 ARG A N 1
ATOM 1384 C CA . ARG A 1 178 ? -12.036 13.174 6.453 1.00 94.50 178 ARG A CA 1
ATOM 1385 C C . ARG A 1 178 ? -12.802 14.494 6.527 1.00 94.50 178 ARG A C 1
ATOM 1387 O O . ARG A 1 178 ? -13.240 14.997 5.495 1.00 94.50 178 ARG A O 1
ATOM 1394 N N . SER A 1 179 ? -12.963 15.057 7.727 1.00 95.69 179 SER A N 1
ATOM 1395 C CA . SER A 1 179 ? -13.587 16.372 7.933 1.00 95.69 179 SER A CA 1
ATOM 1396 C C . SER A 1 179 ? -12.627 17.549 7.740 1.00 95.69 179 SER A C 1
ATOM 1398 O O . SER A 1 179 ? -13.058 18.698 7.821 1.00 95.69 179 SER A O 1
ATOM 1400 N N . GLY A 1 180 ? -11.339 17.288 7.487 1.00 92.62 180 GLY A N 1
ATOM 1401 C CA . GLY A 1 180 ? -10.319 18.320 7.301 1.00 92.62 180 GLY A CA 1
ATOM 1402 C C . GLY A 1 180 ? -9.857 18.995 8.597 1.00 92.62 180 GLY A C 1
ATOM 1403 O O . GLY A 1 180 ? -9.085 19.948 8.545 1.00 92.62 180 GLY A O 1
ATOM 1404 N N . LYS A 1 181 ? -10.299 18.514 9.766 1.00 93.19 181 LYS A N 1
ATOM 1405 C CA . LYS A 1 181 ? -9.853 19.004 11.082 1.00 93.19 181 LYS A CA 1
ATOM 1406 C C . LYS A 1 181 ? -8.417 18.584 11.402 1.00 93.19 181 LYS A C 1
ATOM 1408 O O . LYS A 1 181 ? -7.760 19.230 12.214 1.00 93.19 181 LYS A O 1
ATOM 1413 N N . ARG A 1 182 ? -7.938 17.508 10.773 1.00 91.31 182 ARG A N 1
ATOM 1414 C CA . ARG A 1 182 ? -6.588 16.961 10.932 1.00 91.31 182 ARG A CA 1
ATOM 1415 C C . ARG A 1 182 ? -5.982 16.631 9.571 1.00 91.31 182 ARG A C 1
ATOM 1417 O O . ARG A 1 182 ? -6.661 16.121 8.689 1.00 91.31 182 ARG A O 1
ATOM 1424 N N . ALA A 1 183 ? -4.686 16.880 9.407 1.00 92.44 183 ALA A N 1
ATOM 1425 C CA . ALA A 1 183 ? -3.948 16.406 8.240 1.00 92.44 183 ALA A CA 1
ATOM 1426 C C . ALA A 1 183 ? -3.640 14.905 8.363 1.00 92.44 183 ALA A C 1
ATOM 1428 O O . ALA A 1 183 ? -3.241 14.441 9.431 1.00 92.44 183 ALA A O 1
ATOM 1429 N N . SER A 1 184 ? -3.751 14.163 7.258 1.00 92.44 184 SER A N 1
ATOM 1430 C CA . SER A 1 184 ? -3.461 12.720 7.222 1.00 92.44 184 SER A CA 1
ATOM 1431 C C . SER A 1 184 ? -1.982 12.372 7.414 1.00 92.44 184 SER A C 1
ATOM 1433 O O . SER A 1 184 ? -1.653 11.221 7.683 1.00 92.44 184 SER A O 1
ATOM 1435 N N . GLY A 1 185 ? -1.089 13.352 7.238 1.00 90.56 185 GLY A N 1
ATOM 1436 C CA . GLY A 1 185 ? 0.364 13.173 7.266 1.00 90.56 185 GLY A CA 1
ATOM 1437 C C . GLY A 1 185 ? 0.961 12.632 5.962 1.00 90.56 185 GLY A C 1
ATOM 1438 O O . GLY A 1 185 ? 2.185 12.585 5.842 1.00 90.56 185 GLY A O 1
ATOM 1439 N N . PHE A 1 186 ? 0.136 12.283 4.968 1.00 88.81 186 PHE A N 1
ATOM 1440 C CA . PHE A 1 186 ? 0.609 11.936 3.630 1.00 88.81 186 PHE A CA 1
ATOM 1441 C C . PHE A 1 186 ? 0.852 13.193 2.799 1.00 88.81 186 PHE A C 1
ATOM 1443 O O . PHE A 1 186 ? -0.006 14.072 2.694 1.00 88.81 186 PHE A O 1
ATOM 1450 N N . ALA A 1 187 ? 2.022 13.264 2.167 1.00 76.44 187 ALA A N 1
ATOM 1451 C CA . ALA A 1 187 ? 2.278 14.275 1.155 1.00 76.44 187 ALA A CA 1
ATOM 1452 C C . ALA A 1 187 ? 1.396 14.009 -0.074 1.00 76.44 187 ALA A C 1
ATOM 1454 O O . ALA A 1 187 ? 1.253 12.862 -0.504 1.00 76.44 187 ALA A O 1
ATOM 1455 N N . ALA A 1 188 ? 0.846 15.070 -0.667 1.00 57.50 188 ALA A N 1
ATOM 1456 C CA . ALA A 1 188 ? 0.181 14.970 -1.959 1.00 57.50 188 ALA A CA 1
ATOM 1457 C C . ALA A 1 188 ? 1.129 14.335 -2.991 1.00 57.50 188 ALA A C 1
ATOM 1459 O O . ALA A 1 188 ? 2.337 14.602 -3.003 1.00 57.50 188 ALA A O 1
ATOM 1460 N N . SER A 1 189 ? 0.587 13.473 -3.852 1.00 45.34 189 SER A N 1
ATOM 1461 C CA . SER A 1 189 ? 1.344 12.853 -4.935 1.00 45.34 189 SER A CA 1
ATOM 1462 C C . SER A 1 189 ? 2.040 13.935 -5.772 1.00 45.34 189 SER A C 1
ATOM 1464 O O . SER A 1 189 ? 1.370 14.863 -6.228 1.00 45.34 189 SER A O 1
ATOM 1466 N N . PRO A 1 190 ? 3.337 13.795 -6.109 1.00 38.97 190 PRO A N 1
ATOM 1467 C CA . PRO A 1 190 ? 4.028 14.709 -7.027 1.00 38.97 190 PRO A CA 1
ATOM 1468 C C . PRO A 1 190 ? 3.402 14.791 -8.435 1.00 38.97 190 PRO A C 1
ATOM 1470 O O . PRO A 1 190 ? 3.839 15.591 -9.259 1.00 38.97 190 PRO A O 1
ATOM 1473 N N . GLY A 1 191 ? 2.383 13.975 -8.727 1.00 39.69 191 GLY A N 1
ATOM 1474 C CA . GLY A 1 191 ? 1.603 14.010 -9.963 1.00 39.69 191 GLY A CA 1
ATOM 1475 C C . GLY A 1 191 ? 0.734 15.259 -10.148 1.00 39.69 191 GLY A C 1
ATOM 1476 O O . GLY A 1 191 ? 0.370 15.539 -11.284 1.00 39.69 191 GLY A O 1
ATOM 1477 N N . GLU A 1 192 ? 0.457 16.037 -9.095 1.00 40.09 192 GLU A N 1
ATOM 1478 C CA . GLU A 1 192 ? -0.268 17.318 -9.218 1.00 40.09 192 GLU A CA 1
ATOM 1479 C C . GLU A 1 192 ? 0.669 18.538 -9.327 1.00 40.09 192 GLU A C 1
ATOM 1481 O O . GLU A 1 192 ? 0.282 19.564 -9.876 1.00 40.09 192 GLU A O 1
ATOM 1486 N N . ALA A 1 193 ? 1.937 18.414 -8.911 1.00 35.47 193 ALA A N 1
ATOM 1487 C CA . ALA A 1 193 ? 2.959 19.472 -8.988 1.00 35.47 193 ALA A CA 1
ATOM 1488 C C . ALA A 1 193 ? 4.037 19.222 -10.071 1.00 35.47 193 ALA A C 1
ATOM 1490 O O . ALA A 1 193 ? 5.036 19.937 -10.167 1.00 35.47 193 ALA A O 1
ATOM 1491 N N . GLY A 1 194 ? 3.862 18.191 -10.905 1.00 32.78 194 GLY A N 1
ATOM 1492 C CA . GLY A 1 194 ? 4.857 17.740 -11.889 1.00 32.78 194 GLY A CA 1
ATOM 1493 C C . GLY A 1 194 ? 5.075 18.670 -13.092 1.00 32.78 194 GLY A C 1
ATOM 1494 O O . GLY A 1 194 ? 5.951 18.399 -13.917 1.00 32.78 194 GLY A O 1
ATOM 1495 N N . GLY A 1 195 ? 4.298 19.752 -13.207 1.00 33.19 195 GLY A N 1
ATOM 1496 C CA . GLY A 1 195 ? 4.502 20.788 -14.223 1.00 33.19 195 GLY A CA 1
ATOM 1497 C C . GLY A 1 195 ? 5.753 21.632 -13.962 1.00 33.19 195 GLY A C 1
ATOM 1498 O O . GLY A 1 195 ? 6.521 21.898 -14.887 1.00 33.19 195 GLY A O 1
ATOM 1499 N N . ASP A 1 196 ? 6.009 21.978 -12.699 1.00 40.84 196 ASP A N 1
ATOM 1500 C CA . ASP A 1 196 ? 7.030 22.975 -12.359 1.00 40.84 196 ASP A CA 1
ATOM 1501 C C . ASP A 1 196 ? 8.412 22.373 -12.086 1.00 40.84 196 ASP A C 1
ATOM 1503 O O . ASP A 1 196 ? 9.426 22.978 -12.438 1.00 40.84 196 ASP A O 1
ATOM 1507 N N . LEU A 1 197 ? 8.496 21.134 -11.585 1.00 39.28 197 LEU A N 1
ATOM 1508 C CA . LEU A 1 197 ? 9.796 20.484 -11.354 1.00 39.28 197 LEU A CA 1
ATOM 1509 C C . LEU A 1 197 ? 10.541 20.173 -12.669 1.00 39.28 197 LEU A C 1
ATOM 1511 O O . LEU A 1 197 ? 11.767 20.273 -12.734 1.00 39.28 197 LEU A O 1
ATOM 1515 N N . ARG A 1 198 ? 9.801 19.855 -13.746 1.00 42.56 198 ARG A N 1
ATOM 1516 C CA . ARG A 1 198 ? 10.364 19.685 -15.100 1.00 42.56 198 ARG A CA 1
ATOM 1517 C C . ARG A 1 198 ? 10.916 20.999 -15.658 1.00 42.56 198 ARG A C 1
ATOM 1519 O O . ARG A 1 198 ? 11.951 20.982 -16.319 1.00 42.56 198 ARG A O 1
ATOM 1526 N N . LYS A 1 199 ? 10.265 22.129 -15.360 1.00 36.84 199 LYS A N 1
ATOM 1527 C CA . LYS A 1 199 ? 10.743 23.473 -15.722 1.00 36.84 199 LYS A CA 1
ATOM 1528 C C . LYS A 1 199 ? 12.003 23.860 -14.944 1.00 36.84 199 LYS A C 1
ATOM 1530 O O . LYS A 1 199 ? 12.929 24.407 -15.534 1.00 36.84 199 LYS A O 1
ATOM 1535 N N . ALA A 1 200 ? 12.066 23.533 -13.654 1.00 34.94 200 ALA A N 1
ATOM 1536 C CA . ALA A 1 200 ? 13.213 23.854 -12.805 1.00 34.94 200 ALA A CA 1
ATOM 1537 C C . ALA A 1 200 ? 14.475 23.045 -13.170 1.00 34.94 200 ALA A C 1
ATOM 1539 O O . ALA A 1 200 ? 15.567 23.606 -13.218 1.00 34.94 200 ALA A O 1
ATOM 1540 N N . MET A 1 201 ? 14.339 21.756 -13.514 1.00 35.25 201 MET A N 1
ATOM 1541 C CA . MET A 1 201 ? 15.476 20.955 -13.999 1.00 35.25 201 MET A CA 1
ATOM 1542 C C . MET A 1 201 ? 15.961 21.379 -15.393 1.00 35.25 201 MET A C 1
ATOM 1544 O O . MET A 1 201 ? 17.156 21.304 -15.660 1.00 35.25 201 MET A O 1
ATOM 1548 N N . ALA A 1 202 ? 15.078 21.888 -16.260 1.00 37.38 202 ALA A N 1
ATOM 1549 C CA . ALA A 1 202 ? 15.478 22.435 -17.559 1.00 37.38 202 ALA A CA 1
ATOM 1550 C C . ALA A 1 202 ? 16.325 23.719 -17.435 1.00 37.38 202 ALA A C 1
ATOM 1552 O O . ALA A 1 202 ? 17.156 23.983 -18.299 1.00 37.38 202 ALA A O 1
ATOM 1553 N N . ALA A 1 203 ? 16.158 24.491 -16.356 1.00 34.44 203 ALA A N 1
ATOM 1554 C CA . ALA A 1 203 ? 16.913 25.724 -16.126 1.00 34.44 203 ALA A CA 1
ATOM 1555 C C . ALA A 1 203 ? 18.308 25.490 -15.509 1.00 34.44 203 ALA A C 1
ATOM 1557 O O . ALA A 1 203 ? 19.216 26.286 -15.733 1.00 34.44 203 ALA A O 1
ATOM 1558 N N . ALA A 1 204 ? 18.506 24.395 -14.764 1.00 34.75 204 ALA A N 1
ATOM 1559 C CA . ALA A 1 204 ? 19.766 24.109 -14.065 1.00 34.75 204 ALA A CA 1
ATOM 1560 C C . ALA A 1 204 ? 20.811 23.344 -14.910 1.00 34.75 204 ALA A C 1
ATOM 1562 O O . ALA A 1 204 ? 21.963 23.234 -14.502 1.00 34.75 204 ALA A O 1
ATOM 1563 N N . VAL A 1 205 ? 20.443 22.842 -16.096 1.00 36.50 205 VAL A N 1
ATOM 1564 C CA . VAL A 1 205 ? 21.337 22.090 -17.011 1.00 36.50 205 VAL A CA 1
ATOM 1565 C C . VAL A 1 205 ? 22.032 23.015 -18.034 1.00 36.50 205 VAL A C 1
ATOM 1567 O O . VAL A 1 205 ? 22.583 22.567 -19.033 1.00 36.50 205 VAL A O 1
ATOM 1570 N N . ALA A 1 206 ? 22.032 24.332 -17.808 1.00 39.94 206 ALA A N 1
ATOM 1571 C CA . ALA A 1 206 ? 22.519 25.310 -18.784 1.00 39.94 206 ALA A CA 1
ATOM 1572 C C . ALA A 1 206 ? 23.994 25.732 -18.635 1.00 39.94 206 ALA A C 1
ATOM 1574 O O . ALA A 1 206 ? 24.422 26.633 -19.351 1.00 39.94 206 ALA A O 1
ATOM 1575 N N . VAL A 1 207 ? 24.799 25.115 -17.763 1.00 41.12 207 VAL A N 1
ATOM 1576 C CA . VAL A 1 207 ? 26.233 25.455 -17.681 1.00 41.12 207 VAL A CA 1
ATOM 1577 C C . VAL A 1 207 ? 27.077 24.188 -17.660 1.00 41.12 207 VAL A C 1
ATOM 1579 O O . VAL A 1 207 ? 27.246 23.540 -16.630 1.00 41.12 207 VAL A O 1
ATOM 1582 N N . SER A 1 208 ? 27.591 23.820 -18.834 1.00 38.31 208 SER A N 1
ATOM 1583 C CA . SER A 1 208 ? 28.592 22.765 -18.967 1.00 38.31 208 SER A CA 1
ATOM 1584 C C . SER A 1 208 ? 29.948 23.274 -18.451 1.00 38.31 208 SER A C 1
ATOM 1586 O O . SER A 1 208 ? 30.431 24.299 -18.944 1.00 38.31 208 SER A O 1
ATOM 1588 N N . PRO A 1 209 ? 30.613 22.560 -17.523 1.00 42.94 209 PRO A N 1
ATOM 1589 C CA . PRO A 1 209 ? 31.962 22.897 -17.060 1.00 42.94 209 PRO A CA 1
ATOM 1590 C C . PRO A 1 209 ? 33.053 22.628 -18.115 1.00 42.94 209 PRO A C 1
ATOM 1592 O O . PRO A 1 209 ? 34.227 22.855 -17.849 1.00 42.94 209 PRO A O 1
ATOM 1595 N N . LEU A 1 210 ? 32.684 22.149 -19.310 1.00 39.78 210 LEU A N 1
ATOM 1596 C CA . LEU A 1 210 ? 33.604 21.881 -20.421 1.00 39.78 210 LEU A CA 1
ATOM 1597 C C . LEU A 1 210 ? 33.744 23.050 -21.402 1.00 39.78 210 LEU A C 1
ATOM 1599 O O . LEU A 1 210 ? 34.319 22.862 -22.467 1.00 39.78 210 LEU A O 1
ATOM 1603 N N . THR A 1 211 ? 33.229 24.236 -21.078 1.00 40.88 211 THR A N 1
ATOM 1604 C CA . THR A 1 211 ? 33.404 25.425 -21.924 1.00 40.88 211 THR A CA 1
ATOM 1605 C C . THR A 1 211 ? 34.802 26.003 -21.668 1.00 40.88 211 THR A C 1
ATOM 1607 O O . THR A 1 211 ? 35.017 26.546 -20.584 1.00 40.88 211 THR A O 1
ATOM 1610 N N . PRO A 1 212 ? 35.781 25.913 -22.589 1.00 39.09 212 PRO A N 1
ATOM 1611 C CA . PRO A 1 212 ? 37.003 26.689 -22.444 1.00 39.09 212 PRO A CA 1
ATOM 1612 C C . PRO A 1 212 ? 36.645 28.153 -22.722 1.00 39.09 212 PRO A C 1
ATOM 1614 O O . PRO A 1 212 ? 35.992 28.442 -23.727 1.00 39.09 212 PRO A O 1
ATOM 1617 N N . GLU A 1 213 ? 37.074 29.088 -21.874 1.00 37.06 213 GLU A N 1
ATOM 1618 C CA . GLU A 1 213 ? 37.041 30.502 -22.251 1.00 37.06 213 GLU A CA 1
ATOM 1619 C C . GLU A 1 213 ? 37.970 30.709 -23.456 1.00 37.06 213 GLU A C 1
ATOM 1621 O O . GLU A 1 213 ? 39.194 30.652 -23.331 1.00 37.06 213 GLU A O 1
ATOM 1626 N N . GLN A 1 214 ? 37.398 30.930 -24.642 1.00 36.81 214 GLN A N 1
ATOM 1627 C CA . GLN A 1 214 ? 38.147 31.444 -25.784 1.00 36.81 214 GLN A CA 1
ATOM 1628 C C . GLN A 1 214 ? 37.922 32.956 -25.910 1.00 36.81 214 GLN A C 1
ATOM 1630 O O . GLN A 1 214 ? 36.778 33.395 -26.057 1.00 36.81 214 GLN A O 1
ATOM 1635 N N . PRO A 1 215 ? 38.990 33.776 -25.908 1.00 37.22 215 PRO A N 1
ATOM 1636 C CA . PRO A 1 215 ? 38.883 35.187 -26.233 1.00 37.22 215 PRO A CA 1
ATOM 1637 C C . PRO A 1 215 ? 38.695 35.318 -27.748 1.00 37.22 215 PRO A C 1
ATOM 1639 O O . PRO A 1 215 ? 39.642 35.197 -28.520 1.00 37.22 215 PRO A O 1
ATOM 1642 N N . GLY A 1 216 ? 37.456 35.533 -28.184 1.00 37.38 216 GLY A N 1
ATOM 1643 C CA . GLY A 1 216 ? 37.152 35.737 -29.599 1.00 37.38 216 GLY A CA 1
ATOM 1644 C C . GLY A 1 216 ? 35.712 35.395 -29.938 1.00 37.38 216 GLY A C 1
ATOM 1645 O O . GLY A 1 216 ? 35.392 34.268 -30.290 1.00 37.38 216 GLY A O 1
ATOM 1646 N N . ASN A 1 217 ? 34.842 36.391 -29.836 1.00 42.69 217 ASN A N 1
ATOM 1647 C CA . ASN A 1 217 ? 33.450 36.325 -30.253 1.00 42.69 217 ASN A CA 1
ATOM 1648 C C . ASN A 1 217 ? 33.335 36.013 -31.760 1.00 42.69 217 ASN A C 1
ATOM 1650 O O . ASN A 1 217 ? 33.709 36.850 -32.578 1.00 42.69 217 ASN A O 1
ATOM 1654 N N . VAL A 1 218 ? 32.743 34.868 -32.115 1.00 36.81 218 VAL A N 1
ATOM 1655 C CA . VAL A 1 218 ? 31.901 34.747 -33.316 1.00 36.81 218 VAL A CA 1
ATOM 1656 C C . VAL A 1 218 ? 30.668 33.930 -32.939 1.00 36.81 218 VAL A C 1
ATOM 1658 O O . VAL A 1 218 ? 30.663 32.702 -32.931 1.00 36.81 218 VAL A O 1
ATOM 1661 N N . THR A 1 219 ? 29.612 34.645 -32.577 1.00 43.97 219 THR A N 1
ATOM 1662 C CA . THR A 1 219 ? 28.258 34.129 -32.389 1.00 43.97 219 THR A CA 1
ATOM 1663 C C . THR A 1 219 ? 27.677 33.758 -33.753 1.00 43.97 219 THR A C 1
ATOM 1665 O O . THR A 1 219 ? 27.041 34.573 -34.415 1.00 43.97 219 THR A O 1
ATOM 1668 N N . ALA A 1 220 ? 27.898 32.520 -34.197 1.00 42.94 220 ALA A N 1
ATOM 1669 C CA . ALA A 1 220 ? 26.998 31.928 -35.178 1.00 42.94 220 ALA A CA 1
ATOM 1670 C C . ALA A 1 220 ? 25.728 31.478 -34.432 1.00 42.94 220 ALA A C 1
ATOM 1672 O O . ALA A 1 220 ? 25.845 30.789 -33.413 1.00 42.94 220 ALA A O 1
ATOM 1673 N N . PRO A 1 221 ? 24.521 31.879 -34.869 1.00 41.97 221 PRO A N 1
ATOM 1674 C CA . PRO A 1 221 ? 23.293 31.372 -34.274 1.00 41.97 221 PRO A CA 1
ATOM 1675 C C . PRO A 1 221 ? 23.233 29.842 -34.428 1.00 41.97 221 PRO A C 1
ATOM 1677 O O . PRO A 1 221 ? 23.714 29.312 -35.434 1.00 41.97 221 PRO A O 1
ATOM 1680 N N . PRO A 1 222 ? 22.667 29.115 -33.446 1.00 45.28 222 PRO A N 1
ATOM 1681 C CA . PRO A 1 222 ? 22.472 27.677 -33.569 1.00 45.28 222 PRO A CA 1
ATOM 1682 C C . PRO A 1 222 ? 21.634 27.386 -34.817 1.00 45.28 222 PRO A C 1
ATOM 1684 O O . PRO A 1 222 ? 20.591 28.001 -35.024 1.00 45.28 222 PRO A O 1
ATOM 1687 N N . SER A 1 223 ? 22.116 26.475 -35.664 1.00 48.44 223 SER A N 1
ATOM 1688 C CA . SER A 1 223 ? 21.401 26.091 -36.880 1.00 48.44 223 SER A CA 1
ATOM 1689 C C . SER A 1 223 ? 20.093 25.380 -36.521 1.00 48.44 223 SER A C 1
ATOM 1691 O O . SER A 1 223 ? 20.096 24.359 -35.824 1.00 48.44 223 SER A O 1
ATOM 1693 N N . ASP A 1 224 ? 18.984 25.920 -37.026 1.00 47.59 224 ASP A N 1
ATOM 1694 C CA . ASP A 1 224 ? 17.652 25.311 -36.973 1.00 47.59 224 ASP A CA 1
ATOM 1695 C C . ASP A 1 224 ? 17.472 24.205 -38.026 1.00 47.59 224 ASP A C 1
ATOM 1697 O O . ASP A 1 224 ? 16.397 23.607 -38.127 1.00 47.59 224 ASP A O 1
ATOM 1701 N N . GLU A 1 225 ? 18.511 23.894 -38.809 1.00 46.88 225 GLU A N 1
ATOM 1702 C CA . GLU A 1 225 ? 18.437 22.799 -39.766 1.00 46.88 225 GLU A CA 1
ATOM 1703 C C . GLU A 1 225 ? 18.195 21.459 -39.045 1.00 46.88 225 GLU A C 1
ATOM 1705 O O . GLU A 1 225 ? 18.778 21.184 -37.983 1.00 46.88 225 GLU A O 1
ATOM 1710 N N . PRO A 1 226 ? 17.331 20.591 -39.605 1.00 44.41 226 PRO A N 1
ATOM 1711 C CA . PRO A 1 226 ? 17.154 19.252 -39.080 1.00 44.41 226 PRO A CA 1
ATOM 1712 C C . PRO A 1 226 ? 18.501 18.530 -39.098 1.00 44.41 226 PRO A C 1
ATOM 1714 O O . PRO A 1 226 ? 19.123 18.389 -40.151 1.00 44.41 226 PRO A O 1
ATOM 1717 N N . VAL A 1 227 ? 18.933 18.020 -37.942 1.00 49.56 227 VAL A N 1
ATOM 1718 C CA . VAL A 1 227 ? 20.033 17.054 -37.892 1.00 49.56 227 VAL A CA 1
ATOM 1719 C C . VAL A 1 227 ? 19.516 15.786 -38.561 1.00 49.56 227 VAL A C 1
ATOM 1721 O O . VAL A 1 227 ? 18.834 14.969 -37.942 1.00 49.56 227 VAL A O 1
ATOM 1724 N N . ALA A 1 228 ? 19.779 15.654 -39.859 1.00 47.25 228 ALA A N 1
ATOM 1725 C CA . ALA A 1 228 ? 19.537 14.418 -40.572 1.00 47.25 228 ALA A CA 1
ATOM 1726 C C . ALA A 1 228 ? 20.451 13.360 -39.952 1.00 47.25 228 ALA A C 1
ATOM 1728 O O . ALA A 1 228 ? 21.674 13.518 -39.945 1.00 47.25 228 ALA A O 1
ATOM 1729 N N . LEU A 1 229 ? 19.864 12.294 -39.406 1.00 48.41 229 LEU A N 1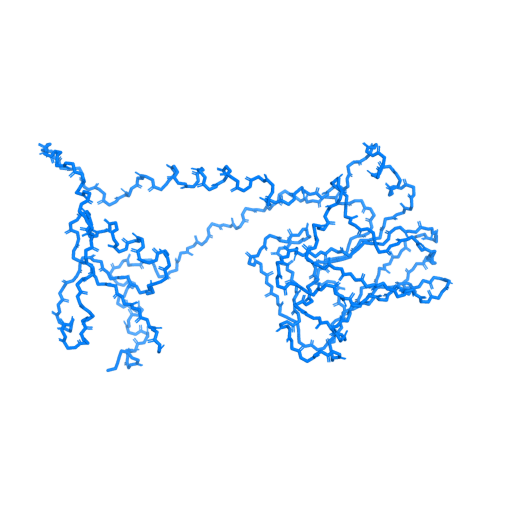
ATOM 1730 C CA . LEU A 1 229 ? 20.643 11.128 -39.016 1.00 48.41 229 LEU A CA 1
ATOM 1731 C C . LEU A 1 229 ? 21.419 10.679 -40.256 1.00 48.41 229 LEU A C 1
ATOM 1733 O O . LEU A 1 229 ? 20.827 10.369 -41.294 1.00 48.41 229 LEU A O 1
ATOM 1737 N N . ALA A 1 230 ? 22.749 10.688 -40.163 1.00 52.62 230 ALA A N 1
ATOM 1738 C CA . ALA A 1 230 ? 23.563 9.983 -41.134 1.00 52.62 230 ALA A CA 1
ATOM 1739 C C . ALA A 1 230 ? 23.054 8.537 -41.156 1.00 52.62 230 ALA A C 1
ATOM 1741 O O . ALA A 1 230 ? 22.801 7.964 -40.096 1.00 52.62 230 ALA A O 1
ATOM 1742 N N . LYS A 1 231 ? 22.834 8.001 -42.361 1.00 57.44 231 LYS A N 1
ATOM 1743 C CA . LYS A 1 231 ? 22.406 6.616 -42.599 1.00 57.44 231 LYS A CA 1
ATOM 1744 C C . LYS A 1 231 ? 23.088 5.661 -41.616 1.00 57.44 231 LYS A C 1
ATOM 1746 O O . LYS A 1 231 ? 24.268 5.859 -41.321 1.00 57.44 231 LYS A O 1
ATOM 1751 N N . ASP A 1 232 ? 22.361 4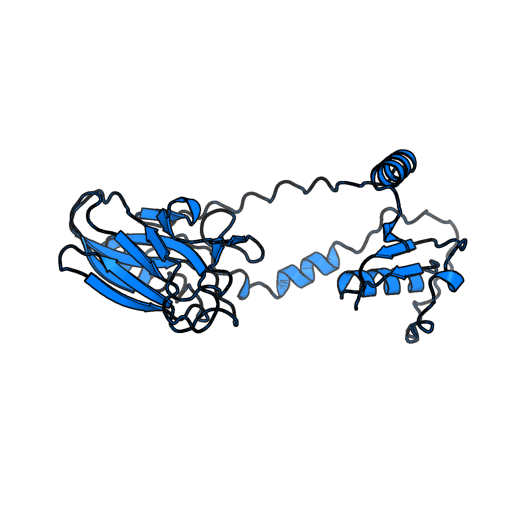.639 -41.168 1.00 61.00 232 ASP A N 1
ATOM 1752 C CA . ASP A 1 232 ? 22.871 3.620 -40.249 1.00 61.00 232 ASP A CA 1
ATOM 1753 C C . ASP A 1 232 ? 24.287 3.179 -40.655 1.00 61.00 232 ASP A C 1
ATOM 1755 O O . ASP A 1 232 ? 24.513 2.714 -41.775 1.00 61.00 232 ASP A O 1
ATOM 1759 N N . ALA A 1 233 ? 25.256 3.387 -39.763 1.00 66.31 233 ALA A N 1
ATOM 1760 C CA . ALA A 1 233 ? 26.650 3.045 -40.008 1.00 66.31 233 ALA A CA 1
ATOM 1761 C C . ALA A 1 233 ? 26.908 1.596 -39.586 1.00 66.31 233 ALA A C 1
ATOM 1763 O O . ALA A 1 233 ? 26.515 1.177 -38.493 1.00 66.31 233 ALA A O 1
ATOM 1764 N N . SER A 1 234 ? 27.599 0.821 -40.423 1.00 73.25 234 SER A N 1
ATOM 1765 C CA . SER A 1 234 ? 28.008 -0.527 -40.036 1.00 73.25 234 SER A CA 1
ATOM 1766 C C . SER A 1 234 ? 29.175 -0.479 -39.035 1.00 73.25 234 SER A C 1
ATOM 1768 O O . SER A 1 234 ? 29.925 0.501 -38.994 1.00 73.25 234 SER A O 1
ATOM 1770 N N . PRO A 1 235 ? 29.413 -1.549 -38.252 1.00 70.38 235 PRO A N 1
ATOM 1771 C CA . PRO A 1 235 ? 30.588 -1.639 -37.385 1.00 70.38 235 PRO A CA 1
ATOM 1772 C C . PRO A 1 235 ? 31.917 -1.404 -38.122 1.00 70.38 235 PRO A C 1
ATOM 1774 O O . PRO A 1 235 ? 32.848 -0.841 -37.548 1.00 70.38 235 PRO A O 1
ATOM 1777 N N . ALA A 1 236 ? 32.007 -1.790 -39.399 1.00 71.88 236 ALA A N 1
ATOM 1778 C CA . ALA A 1 236 ? 33.191 -1.554 -40.222 1.00 71.88 236 ALA A CA 1
ATOM 1779 C C . ALA A 1 236 ? 33.392 -0.060 -40.532 1.00 71.88 236 ALA A C 1
ATOM 1781 O O . ALA A 1 236 ? 34.527 0.407 -40.571 1.00 71.88 236 ALA A O 1
ATOM 1782 N N . ASP A 1 237 ? 32.305 0.704 -40.661 1.00 71.75 237 ASP A N 1
ATOM 1783 C CA . ASP A 1 237 ? 32.353 2.136 -40.974 1.00 71.75 237 ASP A CA 1
ATOM 1784 C C . ASP A 1 237 ? 32.794 2.995 -39.789 1.00 71.75 237 ASP A C 1
ATOM 1786 O O . ASP A 1 237 ? 33.214 4.135 -39.988 1.00 71.75 237 ASP A O 1
ATOM 1790 N N . VAL A 1 238 ? 32.689 2.479 -38.565 1.00 78.69 238 VAL A N 1
ATOM 1791 C CA . VAL A 1 238 ? 33.023 3.207 -37.328 1.00 78.69 238 VAL A CA 1
ATOM 1792 C C . VAL A 1 238 ? 34.340 2.745 -36.699 1.00 78.69 238 VAL A C 1
ATOM 1794 O O . VAL A 1 238 ? 34.937 3.474 -35.906 1.00 78.69 238 VAL A O 1
ATOM 1797 N N . THR A 1 239 ? 34.828 1.554 -37.058 1.00 75.19 239 THR A N 1
ATOM 1798 C CA . THR A 1 239 ? 36.043 0.969 -36.474 1.00 75.19 239 THR A CA 1
ATOM 1799 C C . THR A 1 239 ? 37.280 1.807 -36.816 1.00 75.19 239 THR A C 1
ATOM 1801 O O . THR A 1 239 ? 37.544 2.104 -37.977 1.00 75.19 239 THR A O 1
ATOM 1804 N N . GLY A 1 240 ? 38.055 2.191 -35.796 1.00 72.94 240 GLY A N 1
ATOM 1805 C CA . GLY A 1 240 ? 39.294 2.965 -35.958 1.00 72.94 240 GLY A CA 1
ATOM 1806 C C . GLY A 1 240 ? 39.101 4.470 -36.185 1.00 72.94 240 GLY A C 1
ATOM 1807 O O . GLY A 1 240 ? 40.089 5.197 -36.296 1.00 72.94 240 GLY A O 1
ATOM 1808 N N . LYS A 1 241 ? 37.856 4.963 -36.221 1.00 82.00 241 LYS A N 1
ATOM 1809 C CA . LYS A 1 241 ? 37.567 6.401 -36.298 1.00 82.00 241 LYS A CA 1
ATOM 1810 C C . LYS A 1 241 ? 37.601 7.052 -34.916 1.00 82.00 241 LYS A C 1
ATOM 1812 O O . LYS A 1 241 ? 37.336 6.413 -33.900 1.00 82.00 241 LYS A O 1
ATOM 1817 N N . ARG A 1 242 ? 37.933 8.346 -34.888 1.00 80.69 242 ARG A N 1
ATOM 1818 C CA . ARG A 1 242 ? 37.902 9.172 -33.675 1.00 80.69 242 ARG A CA 1
ATOM 1819 C C . ARG A 1 242 ? 36.601 9.960 -33.604 1.00 80.69 242 ARG A C 1
ATOM 1821 O O . ARG A 1 242 ? 36.204 10.582 -34.588 1.00 80.69 242 ARG A O 1
ATOM 1828 N N . TYR A 1 243 ? 36.009 9.956 -32.419 1.00 82.62 243 TYR A N 1
ATOM 1829 C CA . TYR A 1 243 ? 34.811 10.704 -32.071 1.00 82.62 243 TYR A CA 1
ATOM 1830 C C . TYR A 1 243 ? 35.111 11.536 -30.835 1.00 82.62 243 TYR A C 1
ATOM 1832 O O . TYR A 1 243 ? 35.881 11.111 -29.973 1.00 82.62 243 TYR A O 1
ATOM 1840 N N . ASP A 1 244 ? 34.507 12.711 -30.771 1.00 74.12 244 ASP A N 1
ATOM 1841 C CA . ASP A 1 244 ? 34.658 13.623 -29.643 1.00 74.12 244 ASP A CA 1
ATOM 1842 C C . ASP A 1 244 ? 33.658 13.248 -28.529 1.00 74.12 244 ASP A C 1
ATOM 1844 O O . ASP A 1 244 ? 33.925 13.467 -27.352 1.00 74.12 244 ASP A O 1
ATOM 1848 N N . LEU A 1 245 ? 32.545 12.589 -28.891 1.00 79.06 245 LEU A N 1
ATOM 1849 C CA . LEU A 1 245 ? 31.589 11.984 -27.963 1.00 79.06 245 LEU A CA 1
ATOM 1850 C C . LEU A 1 245 ? 31.064 10.646 -28.504 1.00 79.06 245 LEU A C 1
ATOM 1852 O O . LEU A 1 245 ? 30.648 10.552 -29.659 1.00 79.06 245 LEU A O 1
ATOM 1856 N N . VAL A 1 246 ? 31.015 9.619 -27.655 1.00 86.69 246 VAL A N 1
ATOM 1857 C CA . VAL A 1 246 ? 30.328 8.353 -27.949 1.00 86.69 246 VAL A CA 1
ATOM 1858 C C . VAL A 1 246 ? 29.179 8.184 -26.961 1.00 86.69 246 VAL A C 1
ATOM 1860 O O . VAL A 1 246 ? 29.400 8.147 -25.754 1.00 86.69 246 VAL A O 1
ATOM 1863 N N . VAL A 1 247 ? 27.953 8.079 -27.467 1.00 83.19 247 VAL A N 1
ATOM 1864 C CA . VAL A 1 247 ? 26.740 7.889 -26.666 1.00 83.19 247 VAL A CA 1
ATOM 1865 C C . VAL A 1 247 ? 26.247 6.460 -26.856 1.00 83.19 247 VAL A C 1
ATOM 1867 O O . VAL A 1 247 ? 25.955 6.053 -27.977 1.00 83.19 247 VAL A O 1
ATOM 1870 N N . VAL A 1 248 ? 26.131 5.692 -25.774 1.00 83.75 248 VAL A N 1
ATOM 1871 C CA . VAL A 1 248 ? 25.616 4.315 -25.810 1.00 83.75 248 VAL A CA 1
ATOM 1872 C C . VAL A 1 248 ? 24.190 4.299 -25.260 1.00 83.75 248 VAL A C 1
ATOM 1874 O O . VAL A 1 248 ? 23.965 4.614 -24.096 1.00 83.75 248 VAL A O 1
ATOM 1877 N N . GLY A 1 249 ? 23.228 3.935 -26.108 1.00 77.56 249 GLY A N 1
ATOM 1878 C CA . GLY A 1 249 ? 21.791 3.951 -25.835 1.00 77.56 249 GLY A CA 1
ATOM 1879 C C . GLY A 1 249 ? 21.078 5.099 -26.553 1.00 77.56 249 GLY A C 1
ATOM 1880 O O . GLY A 1 249 ? 21.106 6.242 -26.119 1.00 77.56 249 GLY A O 1
ATOM 1881 N N . GLY A 1 250 ? 20.366 4.791 -27.631 1.00 78.81 250 GLY A N 1
ATOM 1882 C CA . GLY A 1 250 ? 19.505 5.698 -28.399 1.00 78.81 250 GLY A CA 1
ATOM 1883 C C . GLY A 1 250 ? 18.064 5.764 -27.884 1.00 78.81 250 GLY A C 1
ATOM 1884 O O . GLY A 1 250 ? 17.122 5.799 -28.674 1.00 78.81 250 GLY A O 1
ATOM 1885 N N . THR A 1 251 ? 17.867 5.762 -26.565 1.00 78.31 251 THR A N 1
ATOM 1886 C CA . THR A 1 251 ? 16.592 6.197 -25.968 1.00 78.31 251 THR A CA 1
ATOM 1887 C C . THR A 1 251 ? 16.520 7.731 -25.973 1.00 78.31 251 THR A C 1
ATOM 1889 O O . THR A 1 251 ? 17.486 8.401 -26.341 1.00 78.31 251 THR A O 1
ATOM 1892 N N . ALA A 1 252 ? 15.391 8.319 -25.563 1.00 74.94 252 ALA A N 1
ATOM 1893 C CA . ALA A 1 252 ? 15.162 9.768 -25.658 1.00 74.94 252 ALA A CA 1
ATOM 1894 C C . ALA A 1 252 ? 16.298 10.628 -25.061 1.00 74.94 252 ALA A C 1
ATOM 1896 O O . ALA A 1 252 ? 16.668 11.642 -25.648 1.00 74.94 252 ALA A O 1
ATOM 1897 N N . GLY A 1 253 ? 16.889 10.203 -23.938 1.00 79.12 253 GLY A N 1
ATOM 1898 C CA . GLY A 1 253 ? 18.005 10.917 -23.309 1.00 79.12 253 GLY A CA 1
ATOM 1899 C C . GLY A 1 253 ? 19.298 10.870 -24.129 1.00 79.12 253 GLY A C 1
ATOM 1900 O O . GLY A 1 253 ? 19.939 11.900 -24.328 1.00 79.12 253 GLY A O 1
ATOM 1901 N N . GLY A 1 254 ? 19.661 9.697 -24.655 1.00 82.75 254 GLY A N 1
ATOM 1902 C CA . GLY A 1 254 ? 20.883 9.541 -25.445 1.00 82.75 254 GLY A CA 1
ATOM 1903 C C . GLY A 1 254 ? 20.790 10.199 -26.820 1.00 82.75 254 GLY A C 1
ATOM 1904 O O . GLY A 1 254 ? 21.740 10.847 -27.253 1.00 82.75 254 GLY A O 1
ATOM 1905 N N . VAL A 1 255 ? 19.621 10.140 -27.468 1.00 83.69 255 VAL A N 1
ATOM 1906 C CA . VAL A 1 255 ? 19.380 10.870 -28.725 1.00 83.69 255 VAL A CA 1
ATOM 1907 C C . VAL A 1 255 ? 19.489 12.379 -28.501 1.00 83.69 255 VAL A C 1
ATOM 1909 O O . VAL A 1 255 ? 20.188 13.055 -29.251 1.00 83.69 255 VAL A O 1
ATOM 1912 N N . ALA A 1 256 ? 18.858 12.915 -27.449 1.00 81.75 256 ALA A N 1
ATOM 1913 C CA . ALA A 1 256 ? 18.924 14.344 -27.144 1.00 81.75 256 ALA A CA 1
ATOM 1914 C C . ALA A 1 256 ? 20.361 14.813 -26.851 1.00 81.75 256 ALA A C 1
ATOM 1916 O O . ALA A 1 256 ? 20.785 15.853 -27.357 1.00 81.75 256 ALA A O 1
ATOM 1917 N N . CYS A 1 257 ? 21.128 14.022 -26.093 1.00 81.94 257 CYS A N 1
ATOM 1918 C CA . CYS A 1 257 ? 22.541 14.280 -25.818 1.00 81.94 257 CYS A CA 1
ATOM 1919 C C . CYS A 1 257 ? 23.379 14.296 -27.107 1.00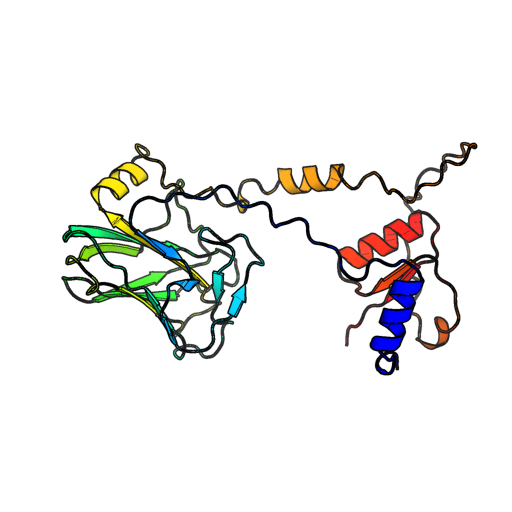 81.94 257 CYS A C 1
ATOM 1921 O O . CYS A 1 257 ? 24.112 15.255 -27.355 1.00 81.94 257 CYS A O 1
ATOM 1923 N N . ALA A 1 258 ? 23.217 13.280 -27.962 1.00 84.69 258 ALA A N 1
ATOM 1924 C CA . ALA A 1 258 ? 23.964 13.168 -29.209 1.00 84.69 258 ALA A CA 1
ATOM 1925 C C . ALA A 1 258 ? 23.669 14.326 -30.173 1.00 84.69 258 ALA A C 1
ATOM 1927 O O . ALA A 1 258 ? 24.591 14.907 -30.744 1.00 84.69 258 ALA A O 1
ATOM 1928 N N . VAL A 1 259 ? 22.395 14.704 -30.314 1.00 81.75 259 VAL A N 1
ATOM 1929 C CA . VAL A 1 259 ? 21.975 15.829 -31.164 1.00 81.75 259 VAL A CA 1
ATOM 1930 C C . VAL A 1 259 ? 22.530 17.150 -30.643 1.00 81.75 259 VAL A C 1
ATOM 1932 O O . VAL A 1 259 ? 23.005 17.964 -31.435 1.00 81.75 259 VAL A O 1
ATOM 1935 N N . ARG A 1 260 ? 22.503 17.377 -29.323 1.00 84.19 260 ARG A N 1
ATOM 1936 C CA . ARG A 1 260 ? 23.061 18.603 -28.743 1.00 84.19 260 ARG A CA 1
ATOM 1937 C C . ARG A 1 260 ? 24.568 18.697 -28.975 1.00 84.19 260 ARG A C 1
ATOM 1939 O O . ARG A 1 260 ? 25.027 19.726 -29.453 1.00 84.19 260 ARG A O 1
ATOM 1946 N N . ALA A 1 261 ? 25.314 17.631 -28.705 1.00 78.06 261 ALA A N 1
ATOM 1947 C CA . ALA A 1 261 ? 26.759 17.611 -28.921 1.00 78.06 261 ALA A CA 1
ATOM 1948 C C . ALA A 1 261 ? 27.130 17.792 -30.404 1.00 78.06 261 ALA A C 1
ATOM 1950 O O . ALA A 1 261 ? 28.072 18.513 -30.718 1.00 78.06 261 ALA A O 1
ATOM 1951 N N . ALA A 1 262 ? 26.357 17.208 -31.325 1.00 82.12 262 ALA A N 1
ATOM 1952 C CA . ALA A 1 262 ? 26.556 17.421 -32.758 1.00 82.12 262 ALA A CA 1
ATOM 1953 C C . ALA A 1 262 ? 26.317 18.886 -33.168 1.00 82.12 262 ALA A C 1
ATOM 1955 O O . ALA A 1 262 ? 27.081 19.434 -33.958 1.00 82.12 262 ALA A O 1
ATOM 1956 N N . ARG A 1 263 ? 25.295 19.544 -32.598 1.00 78.88 263 ARG A N 1
ATOM 1957 C CA . ARG A 1 263 ? 25.040 20.984 -32.804 1.00 78.88 263 ARG A CA 1
ATOM 1958 C C . ARG A 1 263 ? 26.149 21.875 -32.248 1.00 78.88 263 ARG A C 1
ATOM 1960 O O . ARG A 1 263 ? 26.398 22.933 -32.813 1.00 78.88 263 ARG A O 1
ATOM 1967 N N . ASP A 1 264 ? 26.831 21.420 -31.202 1.00 79.94 264 ASP A N 1
ATOM 1968 C CA . ASP A 1 264 ? 27.999 22.090 -30.619 1.00 79.94 264 ASP A CA 1
ATOM 1969 C C . ASP A 1 264 ? 29.307 21.766 -31.375 1.00 79.94 264 ASP A C 1
ATOM 1971 O O . ASP A 1 264 ? 30.393 22.149 -30.944 1.00 79.94 264 ASP A O 1
ATOM 1975 N N . GLY A 1 265 ? 29.219 21.080 -32.523 1.00 79.00 265 GLY A N 1
ATOM 1976 C CA . GLY A 1 265 ? 30.343 20.807 -33.420 1.00 79.00 265 GLY A CA 1
ATOM 1977 C C . GLY A 1 265 ? 31.136 19.539 -33.096 1.00 79.00 265 GLY A C 1
ATOM 1978 O O . GLY A 1 265 ? 32.140 19.266 -33.756 1.00 79.00 265 GLY A O 1
ATOM 1979 N N . CYS A 1 266 ? 30.708 18.739 -32.117 1.00 79.56 266 CYS A N 1
ATOM 1980 C CA . CYS A 1 266 ? 31.359 17.469 -31.807 1.00 79.56 266 CYS A CA 1
ATOM 1981 C C . CYS A 1 266 ? 31.082 16.419 -32.893 1.00 79.56 266 CYS A C 1
ATOM 1983 O O . CYS A 1 266 ? 29.959 16.273 -33.380 1.00 79.56 266 CYS A O 1
ATOM 1985 N N . ARG A 1 267 ? 32.078 15.583 -33.207 1.00 79.00 267 ARG A N 1
ATOM 1986 C CA . ARG A 1 267 ? 31.855 14.331 -33.943 1.00 79.00 267 ARG A CA 1
ATOM 1987 C C . ARG A 1 267 ? 31.294 13.298 -32.981 1.00 79.00 267 ARG A C 1
ATOM 1989 O O . ARG A 1 267 ? 32.018 12.788 -32.126 1.00 79.00 267 ARG A O 1
ATOM 1996 N N . VAL A 1 268 ? 30.012 12.990 -33.132 1.00 85.50 268 VAL A N 1
ATOM 1997 C CA . VAL A 1 268 ? 29.291 12.097 -32.223 1.00 85.50 268 VAL A CA 1
ATOM 1998 C C . VAL A 1 268 ? 29.061 10.730 -32.858 1.00 85.50 268 VAL A C 1
ATOM 2000 O O . VAL A 1 268 ? 28.621 10.639 -34.002 1.00 85.50 268 VAL A O 1
ATOM 2003 N N . LEU A 1 269 ? 29.309 9.666 -32.096 1.00 85.56 269 LEU A N 1
ATOM 2004 C CA . LEU A 1 269 ? 28.846 8.316 -32.412 1.00 85.56 269 LEU A CA 1
ATOM 2005 C C . LEU A 1 269 ? 27.720 7.934 -31.449 1.00 85.56 269 LEU A C 1
ATOM 2007 O O . LEU A 1 269 ? 27.965 7.772 -30.257 1.00 85.56 269 LEU A O 1
ATOM 2011 N N . LEU A 1 270 ? 26.498 7.762 -31.953 1.00 83.19 270 LEU A N 1
ATOM 2012 C CA . LEU A 1 270 ? 25.388 7.200 -31.181 1.00 83.19 270 LEU A CA 1
ATOM 2013 C C . LEU A 1 270 ? 25.276 5.700 -31.469 1.00 83.19 270 LEU A C 1
ATOM 2015 O O . LEU A 1 270 ? 25.074 5.293 -32.610 1.00 83.19 270 LEU A O 1
ATOM 2019 N N . VAL A 1 271 ? 25.388 4.880 -30.429 1.00 82.62 271 VAL A N 1
ATOM 2020 C CA . VAL A 1 271 ? 25.315 3.420 -30.505 1.00 82.62 271 VAL A CA 1
ATOM 2021 C C . VAL A 1 271 ? 24.004 2.960 -29.876 1.00 82.62 271 VAL A C 1
ATOM 2023 O O . VAL A 1 271 ? 23.828 3.044 -28.664 1.00 82.62 271 VAL A O 1
ATOM 2026 N N . GLN A 1 272 ? 23.077 2.458 -30.686 1.00 75.25 272 GLN A N 1
ATOM 2027 C CA . GLN A 1 272 ? 21.833 1.829 -30.232 1.00 75.25 272 GLN A CA 1
ATOM 2028 C C . GLN A 1 272 ? 21.970 0.306 -30.359 1.00 75.25 272 GLN A C 1
ATOM 2030 O O . GLN A 1 272 ? 22.424 -0.186 -31.390 1.00 75.25 272 GLN A O 1
ATOM 2035 N N . HIS A 1 273 ? 21.548 -0.449 -29.341 1.00 60.75 273 HIS A N 1
ATOM 2036 C CA . HIS A 1 273 ? 21.404 -1.903 -29.438 1.00 60.75 273 HIS A CA 1
ATOM 2037 C C . HIS A 1 273 ? 19.923 -2.270 -29.435 1.00 60.75 273 HIS A C 1
ATOM 2039 O O . HIS A 1 273 ? 19.359 -2.585 -28.391 1.00 60.75 273 HIS A O 1
ATOM 2045 N N . ASN A 1 274 ? 19.306 -2.228 -30.613 1.00 52.44 274 ASN A N 1
ATOM 2046 C CA . ASN A 1 274 ? 17.999 -2.835 -30.826 1.00 52.44 274 ASN A CA 1
ATOM 2047 C C . ASN A 1 274 ? 18.211 -4.053 -31.732 1.00 52.44 274 ASN A C 1
ATOM 2049 O O . ASN A 1 274 ? 18.900 -3.947 -32.748 1.00 52.44 274 ASN A O 1
ATOM 2053 N N . ARG A 1 275 ? 17.675 -5.207 -31.323 1.00 39.84 275 ARG A N 1
ATOM 2054 C CA . ARG A 1 275 ? 17.339 -6.273 -32.273 1.00 39.84 275 ARG A CA 1
ATOM 2055 C C . ARG A 1 275 ? 16.107 -5.863 -33.062 1.00 39.84 275 ARG A C 1
ATOM 2057 O O . ARG A 1 275 ? 15.259 -5.162 -32.463 1.00 39.84 275 ARG A O 1
#

Sequence (275 aa):
PVQQIDQGTLRARLIQDGQVIEWATAPKAARPETKPNGIVMDDGDGDYRGEWLESSRMPSFIGGSYRHDDHREQGAKSVRFTPDLPELGLYEVRLIYVPTNNRARNVPVIVHTADGDREVSVNQREPMLDKGVPRALGRFRFEKGRSGFVEVSNAGADGYVVVDGVQFVPAALADEERSGKRASGFAASPGEAGGDLRKAMAAAVAVSPLTPEQPGNVTAPPSDEPVALAKDASPADVTGKRYDLVVVGGTAGGVACAVRAARDGCRVLLVQHNR

Foldseek 3Di:
DVVPDDPVVVVVVCVVVVHDPDDPPDPPPPDPAQDFAADWDFQVQKDKFDDWDWDQPFPFQHDRIKIKPQLPDQPRIKIKHWDQAAAWAKWFKAFGWDADPQFFQFWWKWKQAPVGIDIAGHGSNDPQDDVQAGDTSGIGTHHGTGRIMMMIGRHVTPGMDMGGIMGIHHVVVVVCCVVVVDHRSTDDGCVVVVPVVVVVVVVVVPDDPPDDDDPDDDDDDQDPDPPDPDPDDDPVRCPPDDWPEEFEAPDPVSVVVQVVVVSVVTRYHYHHDDD

pLDDT: mean 79.32, std 22.14, range [32.78, 98.88]